Protein AF-A0A7S4E559-F1 (afdb_monomer)

Mean predicted aligned error: 7.88 Å

Structure (mmCIF, N/CA/C/O backbone):
data_AF-A0A7S4E559-F1
#
_entry.id   AF-A0A7S4E559-F1
#
loop_
_atom_site.group_PDB
_atom_site.id
_atom_site.type_symbol
_atom_site.label_atom_id
_atom_site.label_alt_id
_atom_site.label_comp_id
_atom_site.label_asym_id
_atom_site.label_entity_id
_atom_site.label_seq_id
_atom_site.pdbx_PDB_ins_code
_atom_site.Cartn_x
_atom_site.Cartn_y
_atom_site.Cartn_z
_atom_site.occupancy
_atom_site.B_iso_or_equiv
_atom_site.auth_seq_id
_atom_site.auth_comp_id
_atom_site.auth_asym_id
_atom_site.auth_atom_id
_atom_site.pdbx_PDB_model_num
ATOM 1 N N . MET A 1 1 ? -1.403 20.303 8.758 1.00 56.16 1 MET A N 1
ATOM 2 C CA . MET A 1 1 ? -0.899 20.237 7.371 1.00 56.16 1 MET A CA 1
ATOM 3 C C . MET A 1 1 ? -1.954 19.514 6.541 1.00 56.16 1 MET A C 1
ATOM 5 O O . MET A 1 1 ? -2.641 18.687 7.123 1.00 56.16 1 MET A O 1
ATOM 9 N N . THR A 1 2 ? -2.163 19.875 5.274 1.00 72.12 2 THR A N 1
ATOM 10 C CA . THR A 1 2 ? -3.272 19.338 4.459 1.00 72.12 2 THR A CA 1
ATOM 11 C C . THR A 1 2 ? -2.855 18.078 3.698 1.00 72.12 2 THR A C 1
ATOM 13 O O . THR A 1 2 ? -1.668 17.855 3.459 1.00 72.12 2 THR A O 1
ATOM 16 N N . GLN A 1 3 ? -3.821 17.277 3.248 1.00 75.81 3 GLN A N 1
ATOM 17 C CA . GLN A 1 3 ? -3.599 16.142 2.344 1.00 75.81 3 GLN A CA 1
ATOM 18 C C . GLN A 1 3 ? -2.719 16.509 1.126 1.00 75.81 3 GLN A C 1
ATOM 20 O O . GLN A 1 3 ? -1.871 15.722 0.701 1.00 75.81 3 GLN A O 1
ATOM 25 N N . ALA A 1 4 ? -2.862 17.733 0.603 1.00 84.00 4 ALA A N 1
ATOM 26 C CA . ALA A 1 4 ? -2.081 18.242 -0.524 1.00 84.00 4 ALA A CA 1
ATOM 27 C C . ALA A 1 4 ? -0.574 18.308 -0.226 1.00 84.00 4 ALA A C 1
ATOM 29 O O . ALA A 1 4 ? 0.249 17.959 -1.073 1.00 84.00 4 ALA A O 1
ATOM 30 N N . ASP A 1 5 ? -0.200 18.692 0.991 1.00 87.06 5 ASP A N 1
ATOM 31 C CA . ASP A 1 5 ? 1.199 18.754 1.407 1.00 87.06 5 ASP A CA 1
ATOM 32 C C . ASP A 1 5 ? 1.801 17.341 1.546 1.00 87.06 5 ASP A C 1
ATOM 34 O O . ASP A 1 5 ? 2.952 17.099 1.169 1.00 87.06 5 ASP A O 1
ATOM 38 N N . GLY A 1 6 ? 1.000 16.382 2.025 1.00 89.81 6 GLY A N 1
ATOM 39 C CA . GLY A 1 6 ? 1.372 14.968 2.060 1.00 89.81 6 GLY A CA 1
ATOM 40 C C . GLY A 1 6 ? 1.612 14.412 0.654 1.00 89.81 6 GLY A C 1
ATOM 41 O O . GLY A 1 6 ? 2.646 13.796 0.391 1.00 89.81 6 GLY A O 1
ATOM 42 N N . MET A 1 7 ? 0.724 14.718 -0.294 1.00 93.12 7 MET A N 1
ATOM 43 C CA . MET A 1 7 ? 0.890 14.350 -1.706 1.00 93.12 7 MET A CA 1
ATOM 44 C C . MET A 1 7 ? 2.101 15.027 -2.362 1.00 93.12 7 MET A C 1
ATOM 46 O O . MET A 1 7 ? 2.814 14.407 -3.161 1.00 93.12 7 MET A O 1
ATOM 50 N N . ALA A 1 8 ? 2.407 16.272 -1.992 1.00 94.06 8 ALA A N 1
ATOM 51 C CA . ALA A 1 8 ? 3.623 16.948 -2.434 1.00 94.06 8 ALA A CA 1
ATOM 52 C C . ALA A 1 8 ? 4.887 16.232 -1.921 1.00 94.06 8 ALA A C 1
ATOM 54 O O . ALA A 1 8 ? 5.863 16.084 -2.663 1.00 94.06 8 ALA A O 1
ATOM 55 N N . ALA A 1 9 ? 4.875 15.732 -0.681 1.00 95.12 9 ALA A N 1
ATOM 56 C CA . ALA A 1 9 ? 5.960 14.913 -0.148 1.00 95.12 9 ALA A CA 1
ATOM 57 C C . ALA A 1 9 ? 6.093 13.576 -0.902 1.00 95.12 9 ALA A C 1
ATOM 59 O O . ALA A 1 9 ? 7.203 13.207 -1.299 1.00 95.12 9 ALA A O 1
ATOM 60 N N . MET A 1 10 ? 4.978 12.903 -1.203 1.00 96.94 10 MET A N 1
ATOM 61 C CA . MET A 1 10 ? 4.972 11.678 -2.018 1.00 96.94 10 MET A CA 1
ATOM 62 C C . MET A 1 10 ? 5.548 11.910 -3.419 1.00 96.94 10 MET A C 1
ATOM 64 O O . MET A 1 10 ? 6.380 11.134 -3.891 1.00 96.94 10 MET A O 1
ATOM 68 N N . THR A 1 11 ? 5.207 13.035 -4.047 1.00 97.50 11 THR A N 1
ATOM 69 C CA . THR A 1 11 ? 5.755 13.436 -5.351 1.00 97.50 11 THR A CA 1
ATOM 70 C C . THR A 1 11 ? 7.279 13.587 -5.304 1.00 97.50 11 THR A C 1
ATOM 72 O O . THR A 1 11 ? 7.985 13.127 -6.206 1.00 97.50 11 THR A O 1
ATOM 75 N N . LYS A 1 12 ? 7.825 14.181 -4.231 1.00 97.88 12 LYS A N 1
ATOM 76 C CA . LYS A 1 12 ? 9.283 14.281 -4.026 1.00 97.88 12 LYS A CA 1
ATOM 77 C C . LYS A 1 12 ? 9.934 12.903 -3.886 1.00 97.88 12 LYS A C 1
ATOM 79 O O . LYS A 1 12 ? 11.003 12.682 -4.463 1.00 97.88 12 LYS A O 1
ATOM 84 N N . ILE A 1 13 ? 9.302 11.975 -3.161 1.00 98.06 13 ILE A N 1
ATOM 85 C CA . ILE A 1 13 ? 9.786 10.592 -3.036 1.00 98.06 13 ILE A CA 1
ATOM 86 C C . ILE A 1 13 ? 9.844 9.929 -4.414 1.00 98.06 13 ILE A C 1
ATOM 88 O O . ILE A 1 13 ? 10.909 9.447 -4.795 1.00 98.06 13 ILE A O 1
ATOM 92 N N . ILE A 1 14 ? 8.753 9.963 -5.185 1.00 98.12 14 ILE A N 1
ATOM 93 C CA . ILE A 1 14 ? 8.680 9.343 -6.519 1.00 98.12 14 ILE A CA 1
ATOM 94 C C . ILE A 1 14 ? 9.755 9.910 -7.444 1.00 98.12 14 ILE A C 1
ATOM 96 O O . ILE A 1 14 ? 10.527 9.144 -8.020 1.00 98.12 14 ILE A O 1
ATOM 100 N N . ASN A 1 15 ? 9.881 11.237 -7.528 1.00 98.00 15 ASN A N 1
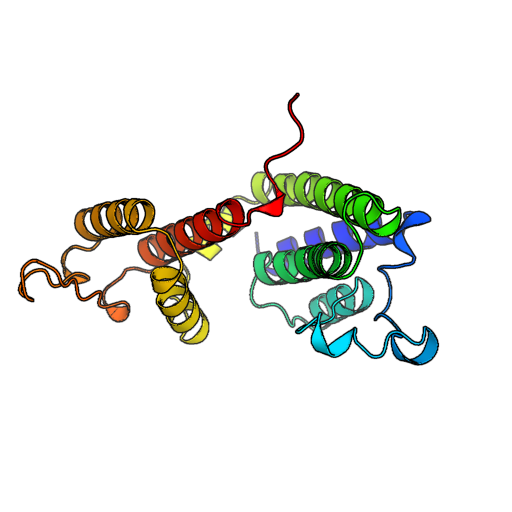ATOM 101 C CA . ASN A 1 15 ? 10.907 11.872 -8.357 1.00 98.00 15 ASN A CA 1
ATOM 102 C C . ASN A 1 15 ? 12.323 11.430 -7.946 1.00 98.00 15 ASN A C 1
ATOM 104 O O . ASN A 1 15 ? 13.155 11.151 -8.807 1.00 98.00 15 ASN A O 1
ATOM 108 N N . THR A 1 16 ? 12.588 11.292 -6.642 1.00 98.06 16 THR A N 1
ATOM 109 C CA . THR A 1 16 ? 13.876 10.791 -6.133 1.00 98.06 16 THR A CA 1
ATOM 110 C C . THR A 1 16 ? 14.131 9.338 -6.541 1.00 98.06 16 THR A C 1
ATOM 112 O O . THR A 1 16 ? 15.259 8.979 -6.878 1.00 98.06 16 THR A O 1
ATOM 115 N N . LEU A 1 17 ? 13.103 8.483 -6.518 1.00 97.81 17 LEU A N 1
ATOM 116 C CA . LEU A 1 17 ? 13.223 7.093 -6.963 1.00 97.81 17 LEU A CA 1
ATOM 117 C C . LEU A 1 17 ? 13.486 7.026 -8.475 1.00 97.81 17 LEU A C 1
ATOM 119 O O . LEU A 1 17 ? 14.413 6.334 -8.893 1.00 97.81 17 LEU A O 1
ATOM 123 N N . MET A 1 18 ? 12.742 7.794 -9.278 1.00 98.00 18 MET A N 1
ATOM 124 C CA . MET A 1 18 ? 12.878 7.834 -10.741 1.00 98.00 18 MET A CA 1
ATOM 125 C C . MET A 1 18 ? 14.226 8.400 -11.213 1.00 98.00 18 MET A C 1
ATOM 127 O O . MET A 1 18 ? 14.716 8.001 -12.267 1.00 98.00 18 MET A O 1
ATOM 131 N N . GLN A 1 19 ? 14.862 9.290 -10.445 1.00 97.69 19 GLN A N 1
ATOM 132 C CA . GLN A 1 19 ? 16.197 9.821 -10.763 1.00 97.69 19 GLN A CA 1
ATOM 133 C C . GLN A 1 19 ? 17.296 8.755 -10.734 1.00 97.69 19 GLN A C 1
ATOM 135 O O . GLN A 1 19 ? 18.351 8.940 -11.342 1.00 97.69 19 GLN A O 1
ATOM 140 N N . ARG A 1 20 ? 17.079 7.631 -10.044 1.00 97.56 20 ARG A N 1
ATOM 141 C CA . ARG A 1 20 ? 18.078 6.567 -10.010 1.00 97.56 20 ARG A CA 1
ATOM 142 C C . ARG A 1 20 ? 18.172 5.879 -11.376 1.00 97.56 20 ARG A C 1
ATOM 144 O O . ARG A 1 20 ? 17.124 5.530 -11.929 1.00 97.56 20 ARG A O 1
ATOM 151 N N . PRO A 1 21 ? 19.382 5.613 -11.903 1.00 97.75 21 PRO A N 1
ATOM 152 C CA . PRO A 1 21 ? 19.544 4.908 -13.176 1.00 97.75 21 PRO A CA 1
ATOM 153 C C . PRO A 1 21 ? 18.901 3.517 -13.184 1.00 97.75 21 PRO A C 1
ATOM 155 O O . PRO A 1 21 ? 18.337 3.100 -14.187 1.00 97.75 21 PRO A O 1
ATOM 158 N N . ASP A 1 22 ? 18.921 2.831 -12.043 1.00 97.69 22 ASP A N 1
ATOM 159 C CA . ASP A 1 22 ? 18.388 1.479 -11.871 1.00 97.69 22 ASP A CA 1
ATOM 160 C C . ASP A 1 22 ? 16.860 1.429 -11.670 1.00 97.69 22 ASP A C 1
ATOM 162 O O . ASP A 1 22 ? 16.301 0.355 -11.494 1.00 97.69 22 ASP A O 1
ATOM 166 N N . SER A 1 23 ? 16.156 2.566 -11.733 1.00 98.19 23 SER A N 1
ATOM 167 C CA . SER A 1 23 ? 14.686 2.597 -11.627 1.00 98.19 23 SER A CA 1
ATOM 168 C C . SER A 1 23 ? 13.959 2.270 -12.930 1.00 98.19 23 SER A C 1
ATOM 170 O O . SER A 1 23 ? 12.747 2.080 -12.893 1.00 98.19 23 SER A O 1
ATOM 172 N N . VAL A 1 24 ? 14.667 2.218 -14.067 1.00 97.94 24 VAL A N 1
ATOM 173 C CA . VAL A 1 24 ? 14.084 2.061 -15.416 1.00 97.94 24 VAL A CA 1
ATOM 174 C C . VAL A 1 24 ? 12.998 0.974 -15.498 1.00 97.94 24 VAL A C 1
ATOM 176 O O . VAL A 1 24 ? 11.932 1.296 -16.020 1.00 97.94 24 VAL A O 1
ATOM 179 N N . PRO A 1 25 ? 13.176 -0.242 -14.938 1.00 97.75 25 PRO A N 1
ATOM 180 C CA . PRO A 1 25 ? 12.161 -1.301 -15.016 1.00 97.75 25 PRO A CA 1
ATOM 181 C C . PRO A 1 25 ? 10.820 -0.987 -14.339 1.00 97.75 25 PRO A C 1
ATOM 183 O O . PRO A 1 25 ? 9.852 -1.705 -14.553 1.00 97.75 25 PRO A O 1
ATOM 186 N N . PHE A 1 26 ? 10.765 0.044 -13.495 1.00 98.56 26 PHE A N 1
ATOM 187 C CA . PHE A 1 26 ? 9.590 0.398 -12.695 1.00 98.56 26 PHE A CA 1
ATOM 188 C C . PHE A 1 26 ? 8.951 1.720 -13.112 1.00 98.56 26 PHE A C 1
ATOM 190 O O . PHE A 1 26 ? 8.028 2.184 -12.444 1.00 98.56 26 PHE A O 1
ATOM 197 N N . ARG A 1 27 ? 9.488 2.383 -14.143 1.00 98.38 27 ARG A N 1
ATOM 198 C CA . ARG A 1 27 ? 9.015 3.711 -14.548 1.00 98.38 27 ARG A CA 1
ATOM 199 C C . ARG A 1 27 ? 7.708 3.643 -15.316 1.00 98.38 27 ARG A C 1
ATOM 201 O O . ARG A 1 27 ? 6.844 4.451 -15.035 1.00 98.38 27 ARG A O 1
ATOM 208 N N . GLU A 1 28 ? 7.581 2.685 -16.224 1.00 98.38 28 GLU A N 1
ATOM 209 C CA . GLU A 1 28 ? 6.430 2.531 -17.116 1.00 98.38 28 GLU A CA 1
ATOM 210 C C . GLU A 1 28 ? 5.743 1.175 -16.892 1.00 98.38 28 GLU A C 1
ATOM 212 O O . GLU A 1 28 ? 6.376 0.260 -16.348 1.00 98.38 28 GLU A O 1
ATOM 217 N N . PRO A 1 29 ? 4.477 1.011 -17.326 1.00 98.38 29 PRO A N 1
ATOM 218 C CA . PRO A 1 29 ? 3.796 -0.275 -17.274 1.00 98.38 29 PRO A CA 1
ATOM 219 C C . PRO A 1 29 ? 4.612 -1.376 -17.961 1.00 98.38 29 PRO A C 1
ATOM 221 O O . PRO A 1 29 ? 5.181 -1.171 -19.034 1.00 98.38 29 PRO A O 1
ATOM 224 N N . VAL A 1 30 ? 4.631 -2.574 -17.371 1.00 97.44 30 VAL A N 1
ATOM 225 C CA . VAL A 1 30 ? 5.315 -3.729 -17.969 1.00 97.44 30 VAL A CA 1
ATOM 226 C C . VAL A 1 30 ? 4.648 -4.084 -19.299 1.00 97.44 30 VAL A C 1
ATOM 228 O O . VAL A 1 30 ? 3.505 -4.548 -19.318 1.00 97.44 30 VAL A O 1
ATOM 231 N N . ASP A 1 31 ? 5.376 -3.923 -20.408 1.00 97.06 31 ASP A N 1
ATOM 232 C CA . ASP A 1 31 ? 4.961 -4.403 -21.730 1.00 97.06 31 ASP A CA 1
ATOM 233 C C . ASP A 1 31 ? 5.151 -5.921 -21.831 1.00 97.06 31 ASP A C 1
ATOM 235 O O . ASP A 1 31 ? 6.029 -6.452 -22.513 1.00 97.06 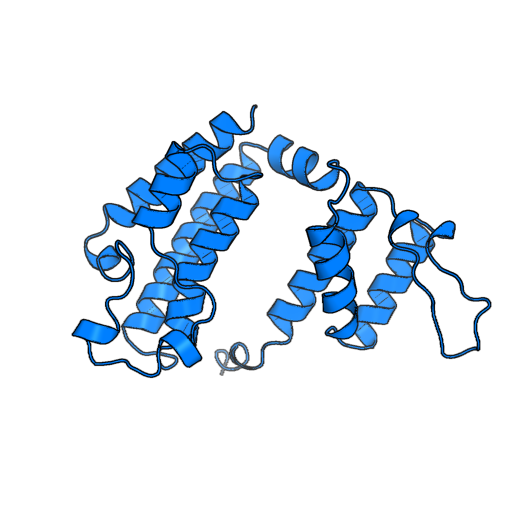31 ASP A O 1
ATOM 239 N N . TRP A 1 32 ? 4.314 -6.646 -21.097 1.00 97.19 32 TRP A N 1
ATOM 240 C CA . TRP A 1 32 ? 4.366 -8.099 -21.038 1.00 97.19 32 TRP A CA 1
ATOM 241 C C . TRP A 1 32 ? 4.108 -8.746 -22.406 1.00 97.19 32 TRP A C 1
ATOM 243 O O . TRP A 1 32 ? 4.602 -9.841 -22.649 1.00 97.19 32 TRP A O 1
ATOM 253 N N . ARG A 1 33 ? 3.399 -8.079 -23.332 1.00 96.88 33 ARG A N 1
ATOM 254 C CA . ARG A 1 33 ? 3.227 -8.576 -24.708 1.00 96.88 33 ARG A CA 1
ATOM 255 C C . ARG A 1 33 ? 4.526 -8.467 -25.495 1.00 96.88 33 ARG A C 1
ATOM 257 O O . ARG A 1 33 ? 4.957 -9.465 -26.064 1.00 96.88 33 ARG A O 1
ATOM 264 N N . GLY A 1 34 ? 5.158 -7.292 -25.494 1.00 97.31 34 GLY A N 1
ATOM 265 C CA . GLY A 1 34 ? 6.442 -7.073 -26.165 1.00 97.31 34 GLY A CA 1
ATOM 266 C C . GLY A 1 34 ? 7.571 -7.943 -25.607 1.00 97.31 34 GLY A C 1
ATOM 267 O O . GLY A 1 34 ? 8.462 -8.347 -26.349 1.00 97.31 34 GLY A O 1
ATOM 268 N N . LEU A 1 35 ? 7.496 -8.297 -24.321 1.00 95.75 35 LEU A N 1
ATOM 269 C CA . LEU A 1 35 ? 8.445 -9.187 -23.644 1.00 95.75 35 LEU A CA 1
ATOM 270 C C . LEU A 1 35 ? 8.092 -10.685 -23.749 1.00 95.75 35 LEU A C 1
ATOM 272 O O . LEU A 1 35 ? 8.863 -11.518 -23.278 1.00 95.75 35 LEU A O 1
ATOM 276 N N . GLY A 1 36 ? 6.945 -11.048 -24.336 1.00 97.19 36 GLY A N 1
ATOM 277 C CA . GLY A 1 36 ? 6.498 -12.444 -24.458 1.00 97.19 36 GLY A CA 1
ATOM 278 C C . GLY A 1 36 ? 6.051 -13.107 -23.144 1.00 97.19 36 GLY A C 1
ATOM 279 O O . GLY A 1 36 ? 5.985 -14.331 -23.061 1.00 97.19 36 GLY A O 1
ATOM 280 N N . LEU A 1 37 ? 5.729 -12.314 -22.124 1.00 96.50 37 LEU A N 1
ATOM 281 C CA . LEU A 1 37 ? 5.311 -12.722 -20.779 1.00 96.50 37 LEU A CA 1
ATOM 282 C C . LEU A 1 37 ? 3.780 -12.893 -20.700 1.00 96.50 37 LEU A C 1
ATOM 284 O O . LEU A 1 37 ? 3.080 -12.154 -20.006 1.00 96.50 37 LEU A O 1
ATOM 288 N N . TYR A 1 38 ? 3.221 -13.827 -21.471 1.00 96.19 38 TYR A N 1
ATOM 289 C CA . TYR A 1 38 ? 1.762 -13.989 -21.615 1.00 96.19 38 TYR A CA 1
ATOM 290 C C . TYR A 1 38 ? 1.035 -14.463 -20.343 1.00 96.19 38 TYR A C 1
ATOM 292 O O . TYR A 1 38 ? -0.187 -14.338 -20.234 1.00 96.19 38 TYR A O 1
ATOM 300 N N . ASP A 1 39 ? 1.769 -14.998 -19.375 1.00 97.50 39 ASP A N 1
ATOM 301 C CA . ASP A 1 39 ? 1.295 -15.382 -18.047 1.00 97.50 39 ASP A CA 1
ATOM 302 C C . ASP A 1 39 ? 1.243 -14.202 -17.063 1.00 97.50 39 ASP A C 1
ATOM 304 O O . ASP A 1 39 ? 0.530 -14.274 -16.061 1.00 97.50 39 ASP A O 1
ATOM 308 N N . TYR A 1 40 ? 1.906 -13.078 -17.358 1.00 97.69 40 TYR A N 1
ATOM 309 C CA . TYR A 1 40 ? 1.918 -11.889 -16.501 1.00 97.69 40 TYR A CA 1
ATOM 310 C C . TYR A 1 40 ? 0.527 -11.430 -16.026 1.00 97.69 40 TYR A C 1
ATOM 312 O O . TYR A 1 40 ? 0.357 -11.296 -14.815 1.00 97.69 40 TYR A O 1
ATOM 320 N N . PRO A 1 41 ? -0.501 -11.243 -16.885 1.00 96.69 41 PRO A N 1
ATOM 321 C CA . PRO A 1 41 ? -1.832 -10.832 -16.422 1.00 96.69 41 PRO A CA 1
ATOM 322 C C . PRO A 1 41 ? -2.568 -11.906 -15.599 1.00 96.69 41 PRO A C 1
ATOM 324 O O . PRO A 1 41 ? -3.541 -11.590 -14.922 1.00 96.69 41 PRO A O 1
ATOM 327 N N . GLN A 1 42 ? -2.123 -13.166 -15.642 1.00 96.62 42 GLN A N 1
ATOM 328 C CA . GLN A 1 42 ? -2.676 -14.248 -14.817 1.00 96.62 42 GLN A CA 1
ATOM 329 C C . GLN A 1 42 ? -2.041 -14.250 -13.419 1.00 96.62 42 GLN A C 1
ATOM 331 O O . GLN A 1 42 ? -2.694 -14.562 -12.425 1.00 96.62 42 GLN A O 1
ATOM 336 N N . VAL A 1 43 ? -0.763 -13.873 -13.333 1.00 95.56 43 VAL A N 1
ATOM 337 C CA . VAL A 1 43 ? -0.011 -13.806 -12.074 1.00 95.56 43 VAL A CA 1
ATOM 338 C C . VAL A 1 43 ? -0.234 -12.468 -11.360 1.00 95.56 43 VAL A C 1
ATOM 340 O O . VAL A 1 43 ? -0.390 -12.429 -10.134 1.00 95.56 43 VAL A O 1
ATOM 343 N N . ILE A 1 44 ? -0.259 -11.359 -12.098 1.00 96.62 44 ILE A N 1
ATOM 344 C CA . ILE A 1 44 ? -0.340 -9.991 -11.580 1.00 96.62 44 ILE A CA 1
ATOM 345 C C . ILE A 1 44 ? -1.729 -9.410 -11.836 1.00 96.62 44 ILE A C 1
ATOM 347 O O . ILE A 1 44 ? -2.052 -8.979 -12.936 1.00 96.62 44 ILE A O 1
ATOM 351 N N . ALA A 1 45 ? -2.534 -9.359 -10.772 1.00 94.38 45 ALA A N 1
ATOM 352 C CA . ALA A 1 45 ? -3.926 -8.916 -10.837 1.00 94.38 45 ALA A CA 1
ATOM 353 C C . ALA A 1 45 ? -4.078 -7.405 -11.089 1.00 94.38 45 ALA A C 1
ATOM 355 O O . ALA A 1 45 ? -4.964 -6.989 -11.827 1.00 94.38 45 ALA A O 1
ATOM 356 N N . LYS A 1 46 ? -3.218 -6.582 -10.477 1.00 96.12 46 LYS A N 1
ATOM 357 C CA . LYS A 1 46 ? -3.229 -5.119 -10.621 1.00 96.12 46 LYS A CA 1
ATOM 358 C C . LYS A 1 46 ? -1.813 -4.638 -10.953 1.00 96.12 46 LYS A C 1
ATOM 360 O O . LYS A 1 46 ? -1.025 -4.456 -10.024 1.00 96.12 46 LYS A O 1
ATOM 365 N N . PRO A 1 47 ? -1.452 -4.488 -12.241 1.00 97.62 47 PRO A N 1
ATOM 366 C CA . PRO A 1 47 ? -0.186 -3.875 -12.649 1.00 97.62 47 PRO A CA 1
ATOM 367 C C . PRO A 1 47 ? -0.057 -2.444 -12.109 1.00 97.62 47 PRO A C 1
ATOM 369 O O . PRO A 1 47 ? -1.066 -1.764 -11.929 1.00 97.62 47 PRO A O 1
ATOM 372 N N . MET A 1 48 ? 1.171 -1.997 -11.836 1.00 98.69 48 MET A N 1
ATOM 373 C CA . MET A 1 48 ? 1.456 -0.645 -11.343 1.00 98.69 48 MET A CA 1
ATOM 374 C C . MET A 1 48 ? 2.898 -0.241 -11.671 1.00 98.69 48 MET A C 1
ATOM 376 O O . MET A 1 48 ? 3.775 -1.106 -11.724 1.00 98.69 48 MET A O 1
ATOM 380 N N . ASP A 1 49 ? 3.139 1.059 -11.836 1.00 98.81 49 ASP A N 1
ATOM 381 C CA . ASP A 1 49 ? 4.432 1.667 -12.170 1.00 98.81 49 ASP A CA 1
ATOM 382 C C . ASP A 1 49 ? 4.519 3.121 -11.658 1.00 98.81 49 ASP A C 1
ATOM 384 O O . ASP A 1 49 ? 3.515 3.730 -11.278 1.00 98.81 49 ASP A O 1
ATOM 388 N N . LEU A 1 50 ? 5.731 3.683 -11.615 1.00 98.75 50 LEU A N 1
ATOM 389 C CA . LEU A 1 50 ? 5.982 5.004 -11.028 1.00 98.75 50 LEU A CA 1
ATOM 390 C C . LEU A 1 50 ? 5.334 6.148 -11.822 1.00 98.75 50 LEU A C 1
ATOM 392 O O . LEU A 1 50 ? 4.900 7.125 -11.204 1.00 98.75 50 LEU A O 1
ATOM 396 N N . THR A 1 51 ? 5.254 6.053 -13.153 1.00 98.56 51 THR A N 1
ATOM 397 C CA . THR A 1 51 ? 4.590 7.062 -13.988 1.00 98.56 51 THR A CA 1
ATOM 398 C C . THR A 1 51 ? 3.083 7.063 -13.723 1.00 98.56 51 THR A C 1
ATOM 400 O O . THR A 1 51 ? 2.511 8.136 -13.520 1.00 98.56 51 THR A O 1
ATOM 403 N N . THR A 1 52 ? 2.445 5.895 -13.617 1.00 98.69 52 THR A N 1
ATOM 404 C CA . THR A 1 52 ? 1.022 5.767 -13.261 1.00 98.69 52 THR A CA 1
ATOM 405 C C . THR A 1 52 ? 0.723 6.374 -11.889 1.00 98.69 52 THR A C 1
ATOM 407 O O . THR A 1 52 ? -0.211 7.174 -11.764 1.00 98.69 52 THR A O 1
ATOM 410 N N . VAL A 1 53 ? 1.538 6.082 -10.866 1.00 98.62 53 VAL A N 1
ATOM 411 C CA . VAL A 1 53 ? 1.367 6.691 -9.531 1.00 98.62 53 VAL A CA 1
ATOM 412 C C . VAL A 1 53 ? 1.501 8.210 -9.615 1.00 98.62 53 VAL A C 1
ATOM 414 O O . VAL A 1 53 ? 0.651 8.941 -9.105 1.00 98.62 53 VAL A O 1
ATOM 417 N N . LYS A 1 54 ? 2.540 8.709 -10.294 1.00 98.19 54 LYS A N 1
ATOM 418 C CA . LYS A 1 54 ? 2.775 10.149 -10.446 1.00 98.19 54 LYS A CA 1
ATOM 419 C C . LYS A 1 54 ? 1.593 10.856 -11.116 1.00 98.19 54 LYS A C 1
ATOM 421 O O . LYS A 1 54 ? 1.116 11.860 -10.593 1.00 98.19 54 LYS A O 1
ATOM 426 N N . GLN A 1 55 ? 1.086 10.310 -12.220 1.00 98.25 55 GLN A N 1
ATOM 427 C CA . GLN A 1 55 ? -0.081 10.860 -12.918 1.00 98.25 55 GLN A CA 1
ATOM 428 C C . GLN A 1 55 ? -1.343 10.824 -12.048 1.00 98.25 55 GLN A C 1
ATOM 430 O O . GLN A 1 55 ? -2.170 11.732 -12.119 1.00 98.25 55 GLN A O 1
ATOM 435 N N . THR A 1 56 ? -1.498 9.795 -11.213 1.00 98.12 56 THR A N 1
ATOM 436 C CA . THR A 1 56 ? -2.633 9.691 -10.287 1.00 98.12 56 THR A CA 1
ATOM 437 C C . THR A 1 56 ? -2.577 10.781 -9.217 1.00 98.12 56 THR A C 1
ATOM 439 O O . THR A 1 56 ? -3.602 11.404 -8.943 1.00 98.12 56 THR A O 1
ATOM 442 N N . ILE A 1 57 ? -1.390 11.102 -8.685 1.00 96.94 57 ILE A N 1
ATOM 443 C CA . ILE A 1 57 ? -1.210 12.252 -7.781 1.00 96.94 57 ILE A CA 1
ATOM 444 C C . ILE A 1 57 ? -1.564 13.566 -8.490 1.00 96.94 57 ILE A C 1
ATOM 446 O O . ILE A 1 57 ? -2.323 14.367 -7.949 1.00 96.94 57 ILE A O 1
ATOM 450 N N . GLU A 1 58 ? -1.047 13.788 -9.704 1.00 96.19 58 GLU A N 1
ATOM 451 C CA . GLU A 1 58 ? -1.284 15.019 -10.481 1.00 96.19 58 GLU A CA 1
ATOM 452 C C . GLU A 1 58 ? -2.775 15.253 -10.774 1.00 96.19 58 GLU A C 1
ATOM 454 O O . GLU A 1 58 ? -3.234 16.393 -10.819 1.00 96.19 58 GLU A O 1
ATOM 459 N N . ARG A 1 59 ? -3.546 14.171 -10.923 1.00 97.00 59 ARG A N 1
ATOM 460 C CA . ARG A 1 59 ? -5.003 14.196 -11.124 1.00 97.00 59 ARG A CA 1
ATOM 461 C C . ARG A 1 59 ? -5.810 14.221 -9.824 1.00 97.00 59 ARG A C 1
ATOM 463 O O . ARG A 1 59 ? -7.031 14.149 -9.895 1.00 97.00 59 ARG A O 1
ATOM 470 N N . GLN A 1 60 ? -5.153 14.306 -8.663 1.00 95.12 60 GLN A N 1
ATOM 471 C CA . GLN A 1 60 ? -5.785 14.228 -7.338 1.00 95.12 60 GLN A CA 1
ATOM 472 C C . GLN A 1 60 ? -6.616 12.943 -7.149 1.00 95.12 60 GLN A C 1
ATOM 474 O O . GLN A 1 60 ? -7.669 12.950 -6.523 1.00 95.12 60 GLN A O 1
ATOM 479 N N . GLY A 1 61 ? -6.153 11.826 -7.721 1.00 94.75 61 GLY A N 1
ATOM 480 C CA . GLY A 1 61 ? -6.898 10.564 -7.759 1.00 94.75 61 GLY A CA 1
ATOM 481 C C . GLY A 1 61 ? -6.796 9.699 -6.499 1.00 94.75 61 GLY A C 1
ATOM 482 O O . GLY A 1 61 ? -7.464 8.672 -6.426 1.00 94.75 61 GLY A O 1
ATOM 483 N N . TYR A 1 62 ? -5.969 10.078 -5.523 1.00 94.19 62 TYR A N 1
ATOM 484 C CA . TYR A 1 62 ? -5.798 9.335 -4.272 1.00 94.19 62 TYR A CA 1
ATOM 485 C C . TYR A 1 62 ? -6.623 9.952 -3.141 1.00 94.19 62 TYR A C 1
ATOM 487 O O . TYR A 1 62 ? -6.546 11.161 -2.918 1.00 94.19 62 TYR A O 1
ATOM 495 N N . LYS A 1 63 ? -7.360 9.119 -2.390 1.00 88.62 63 LYS A N 1
ATOM 496 C CA . LYS A 1 63 ? -8.136 9.566 -1.220 1.00 88.62 63 LYS A CA 1
ATOM 497 C C . LYS A 1 63 ? -7.234 9.812 -0.013 1.00 88.62 63 LYS A C 1
ATOM 499 O O . LYS A 1 63 ? -7.580 10.597 0.861 1.00 88.62 63 LYS A O 1
ATOM 504 N N . SER A 1 64 ? -6.071 9.170 0.049 1.00 88.44 64 SER A N 1
ATOM 505 C CA . SER A 1 64 ? -5.115 9.350 1.139 1.00 88.44 64 SER A CA 1
ATOM 506 C C . SER A 1 64 ? -3.665 9.186 0.681 1.00 88.44 64 SER A C 1
ATOM 508 O O . SER A 1 64 ? -3.363 8.559 -0.337 1.00 88.44 64 SER A O 1
ATOM 510 N N . VAL A 1 65 ? -2.734 9.723 1.472 1.00 92.69 65 VAL A N 1
ATOM 511 C CA . VAL A 1 65 ? -1.290 9.501 1.280 1.00 92.69 65 VAL A CA 1
ATOM 512 C C . VAL A 1 65 ? -0.939 8.007 1.366 1.00 92.69 65 VAL A C 1
ATOM 514 O O . VAL A 1 65 ? -0.016 7.554 0.685 1.00 92.69 65 VAL A O 1
ATOM 517 N N . ASN A 1 66 ? -1.689 7.230 2.152 1.00 90.12 66 ASN A N 1
ATOM 518 C CA . ASN A 1 66 ? -1.501 5.787 2.257 1.00 90.12 66 ASN A CA 1
ATOM 519 C C . ASN A 1 66 ? -1.958 5.040 1.004 1.00 90.12 66 ASN A C 1
ATOM 521 O O . ASN A 1 66 ? -1.270 4.106 0.611 1.00 90.12 66 ASN A O 1
ATOM 525 N N . ASP A 1 67 ? -3.018 5.482 0.323 1.00 92.25 67 ASP A N 1
ATOM 526 C CA . ASP A 1 67 ? -3.432 4.877 -0.953 1.00 92.25 67 ASP A CA 1
ATOM 527 C C . ASP A 1 67 ? -2.316 5.013 -1.995 1.00 92.25 67 ASP A C 1
ATOM 529 O O . ASP A 1 67 ? -1.968 4.062 -2.697 1.00 92.25 67 ASP A O 1
ATOM 533 N N . CYS A 1 68 ? -1.691 6.194 -2.043 1.00 96.62 68 CYS A N 1
ATOM 534 C CA . CYS A 1 68 ? -0.516 6.426 -2.874 1.00 96.62 68 CYS A CA 1
ATOM 535 C C . CYS A 1 68 ? 0.651 5.516 -2.459 1.00 96.62 68 CYS A C 1
ATOM 537 O O . CYS A 1 68 ? 1.336 4.953 -3.316 1.00 96.62 68 CYS A O 1
ATOM 539 N N . ALA A 1 69 ? 0.897 5.366 -1.155 1.00 96.25 69 ALA A N 1
ATOM 540 C CA . ALA A 1 69 ? 1.950 4.493 -0.647 1.00 96.25 69 ALA A CA 1
ATOM 541 C C . ALA A 1 69 ? 1.699 3.015 -0.989 1.00 96.25 69 ALA A C 1
ATOM 543 O O . ALA A 1 69 ? 2.643 2.299 -1.324 1.00 96.25 69 ALA A O 1
ATOM 544 N N . ASP A 1 70 ? 0.448 2.565 -0.946 1.00 95.38 70 ASP A N 1
ATOM 545 C CA . ASP A 1 70 ? 0.049 1.197 -1.259 1.00 95.38 70 ASP A CA 1
ATOM 546 C C . ASP A 1 70 ? 0.244 0.873 -2.742 1.00 95.38 70 ASP A C 1
ATOM 548 O O . ASP A 1 70 ? 0.788 -0.188 -3.060 1.00 95.38 70 ASP A O 1
ATOM 552 N N . ASP A 1 71 ? -0.068 1.800 -3.651 1.00 98.44 71 ASP A N 1
ATOM 553 C CA .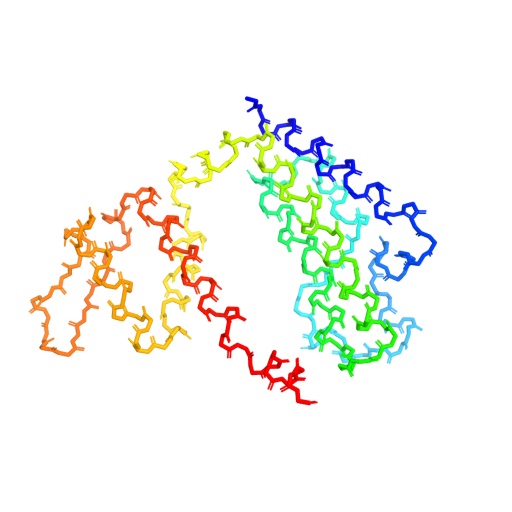 ASP A 1 71 ? 0.252 1.631 -5.072 1.00 98.44 71 ASP A CA 1
ATOM 554 C C . ASP A 1 71 ? 1.770 1.615 -5.322 1.00 98.44 71 ASP A C 1
ATOM 556 O O . ASP A 1 71 ? 2.252 0.784 -6.092 1.00 98.44 71 ASP A O 1
ATOM 560 N N . ILE A 1 72 ? 2.563 2.440 -4.626 1.00 98.56 72 ILE A N 1
ATOM 561 C CA . ILE A 1 72 ? 4.032 2.372 -4.733 1.00 98.56 72 ILE A CA 1
ATOM 562 C C . ILE A 1 72 ? 4.549 1.014 -4.241 1.00 98.56 72 ILE A C 1
ATOM 564 O O . ILE A 1 72 ? 5.380 0.388 -4.901 1.00 98.56 72 ILE A O 1
ATOM 568 N N . ARG A 1 73 ? 4.045 0.514 -3.106 1.00 98.44 73 ARG A N 1
ATOM 569 C CA . ARG A 1 73 ? 4.385 -0.826 -2.591 1.00 98.44 73 ARG A CA 1
ATOM 570 C C . ARG A 1 73 ? 4.000 -1.923 -3.576 1.00 98.44 73 ARG A C 1
ATOM 572 O O . ARG A 1 73 ? 4.729 -2.911 -3.704 1.00 98.44 73 ARG A O 1
ATOM 579 N N . LEU A 1 74 ? 2.874 -1.758 -4.269 1.00 98.12 74 LEU A N 1
ATOM 580 C CA . LEU A 1 74 ? 2.373 -2.711 -5.249 1.00 98.12 74 LEU A CA 1
ATOM 581 C C . LEU A 1 74 ? 3.347 -2.897 -6.419 1.00 98.12 74 LEU A C 1
ATOM 583 O O . LEU A 1 74 ? 3.536 -4.034 -6.841 1.00 98.12 74 LEU A O 1
ATOM 587 N N . ILE A 1 75 ? 4.044 -1.846 -6.866 1.00 98.62 75 ILE A N 1
ATOM 588 C CA . ILE A 1 75 ? 5.097 -1.940 -7.898 1.00 98.62 75 ILE A CA 1
ATOM 589 C C . ILE A 1 75 ? 6.141 -2.996 -7.501 1.00 98.62 75 ILE A C 1
ATOM 591 O O . ILE A 1 75 ? 6.425 -3.943 -8.242 1.00 98.62 75 ILE A O 1
ATOM 595 N N . TRP A 1 76 ? 6.677 -2.881 -6.284 1.00 98.19 76 TRP A N 1
ATOM 596 C CA . TRP A 1 76 ? 7.718 -3.780 -5.780 1.00 98.19 76 TRP A CA 1
ATOM 597 C C . TRP A 1 76 ? 7.171 -5.177 -5.511 1.00 98.19 76 TRP A C 1
ATOM 599 O O . TRP A 1 76 ? 7.836 -6.176 -5.781 1.00 98.19 76 TRP A O 1
ATOM 609 N N . ASN A 1 77 ? 5.963 -5.262 -4.955 1.00 96.25 77 ASN A N 1
ATOM 610 C CA . ASN A 1 77 ? 5.336 -6.532 -4.614 1.00 96.25 77 ASN A CA 1
ATOM 611 C C . ASN A 1 77 ? 4.956 -7.329 -5.863 1.00 96.25 77 ASN A C 1
ATOM 613 O O . ASN A 1 77 ? 5.175 -8.535 -5.877 1.00 96.25 77 ASN A O 1
ATOM 617 N N . ASN A 1 78 ? 4.482 -6.674 -6.923 1.00 97.81 78 ASN A N 1
ATOM 618 C CA . ASN A 1 78 ? 4.244 -7.308 -8.216 1.00 97.81 78 ASN A CA 1
ATOM 619 C C . ASN A 1 78 ? 5.545 -7.832 -8.818 1.00 97.81 78 ASN A C 1
ATOM 621 O O . ASN A 1 78 ? 5.600 -8.987 -9.235 1.00 97.81 78 ASN A O 1
ATOM 625 N N . CYS A 1 79 ? 6.610 -7.024 -8.792 1.00 98.00 79 CYS A N 1
ATOM 626 C CA . CYS A 1 79 ? 7.924 -7.461 -9.255 1.00 98.00 79 CYS A CA 1
ATOM 627 C C . CYS A 1 79 ? 8.397 -8.714 -8.499 1.00 98.00 79 CYS A C 1
ATOM 629 O O . CYS A 1 79 ? 8.723 -9.719 -9.124 1.00 98.00 79 CYS A O 1
ATOM 631 N N . LYS A 1 80 ? 8.357 -8.704 -7.163 1.00 97.25 80 LYS A N 1
ATOM 632 C CA . LYS A 1 80 ? 8.758 -9.852 -6.329 1.00 97.25 80 LYS A CA 1
ATOM 633 C C . LYS A 1 80 ? 7.815 -11.054 -6.435 1.00 97.25 80 LYS A C 1
ATOM 635 O O . LYS A 1 80 ? 8.223 -12.172 -6.154 1.00 97.25 80 LYS A O 1
ATOM 640 N N . LYS A 1 81 ? 6.544 -10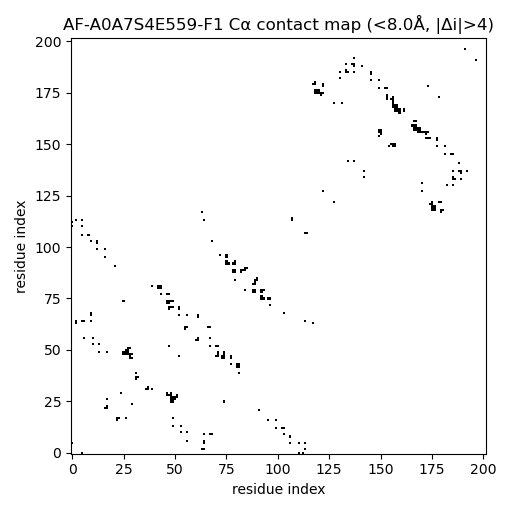.838 -6.785 1.00 95.38 81 LYS A N 1
ATOM 641 C CA . LYS A 1 81 ? 5.565 -11.913 -6.989 1.00 95.38 81 LYS A CA 1
ATOM 642 C C . LYS A 1 81 ? 5.825 -12.653 -8.296 1.00 95.38 81 LYS A C 1
ATOM 644 O O . LYS A 1 81 ? 5.713 -13.874 -8.322 1.00 95.38 81 LYS A O 1
ATOM 649 N N . TYR A 1 82 ? 6.122 -11.908 -9.356 1.00 97.19 82 TYR A N 1
ATOM 650 C CA . TYR A 1 82 ? 6.339 -12.460 -10.687 1.00 97.19 82 TYR A CA 1
ATOM 651 C C . TYR A 1 82 ? 7.737 -13.068 -10.846 1.00 97.19 82 TYR A C 1
ATOM 653 O O . TYR A 1 82 ? 7.891 -14.137 -11.428 1.00 97.19 82 TYR A O 1
ATOM 661 N N . ASN A 1 83 ? 8.761 -12.397 -10.314 1.00 95.88 83 ASN A N 1
ATOM 662 C CA . ASN A 1 83 ? 10.153 -12.803 -10.480 1.00 95.88 83 ASN A CA 1
ATOM 663 C C . ASN A 1 83 ? 10.611 -13.748 -9.364 1.00 95.88 83 ASN A C 1
ATOM 665 O O . ASN A 1 83 ? 10.150 -13.665 -8.228 1.00 95.88 83 ASN A O 1
ATOM 669 N N . GLN A 1 84 ? 11.573 -14.617 -9.682 1.00 92.12 84 GLN A N 1
ATOM 670 C CA . GLN A 1 84 ? 12.146 -15.561 -8.725 1.00 92.12 84 GLN A CA 1
ATOM 671 C C . GLN A 1 84 ? 12.848 -14.839 -7.564 1.00 92.12 84 GLN A C 1
ATOM 673 O O . GLN A 1 84 ? 13.593 -13.876 -7.777 1.00 92.12 84 GLN A O 1
ATOM 678 N N . ASP A 1 85 ? 12.656 -15.353 -6.348 1.00 92.25 85 ASP A N 1
ATOM 679 C CA . ASP A 1 85 ? 13.339 -14.889 -5.141 1.00 92.25 85 ASP A CA 1
ATOM 680 C C . ASP A 1 85 ? 14.868 -14.907 -5.349 1.00 92.25 85 ASP A C 1
ATOM 682 O O . ASP A 1 85 ? 15.440 -15.911 -5.777 1.00 92.25 85 ASP A O 1
ATOM 686 N N . GLY A 1 86 ? 15.531 -13.782 -5.068 1.00 91.75 86 GLY A N 1
ATOM 687 C CA . GLY A 1 86 ? 16.981 -13.625 -5.236 1.00 91.75 86 GLY A CA 1
ATOM 688 C C . GLY A 1 86 ? 17.455 -13.258 -6.649 1.00 91.75 86 GLY A C 1
ATOM 689 O O . GLY A 1 86 ? 18.644 -12.995 -6.815 1.00 91.75 86 GLY A O 1
ATOM 690 N N . SER A 1 87 ? 16.564 -13.187 -7.645 1.00 97.38 87 SER A N 1
ATOM 691 C CA . SER A 1 87 ? 16.894 -12.649 -8.977 1.00 97.38 87 SER A CA 1
ATOM 692 C C . SER A 1 87 ? 17.255 -11.157 -8.933 1.00 97.38 87 SER A C 1
ATOM 694 O O . SER A 1 87 ? 16.910 -10.451 -7.981 1.00 97.38 87 SER A O 1
ATOM 696 N N . ASP A 1 88 ? 17.891 -10.649 -9.991 1.00 97.56 88 ASP A N 1
ATOM 697 C CA . ASP A 1 88 ? 18.257 -9.229 -10.100 1.00 97.56 88 ASP A CA 1
ATOM 698 C C . ASP A 1 88 ? 17.045 -8.307 -9.922 1.00 97.56 88 ASP A C 1
ATOM 700 O O . ASP A 1 88 ? 17.091 -7.374 -9.122 1.00 97.56 88 ASP A O 1
ATOM 704 N N . PHE A 1 89 ? 15.922 -8.609 -10.583 1.00 97.19 89 PHE A N 1
ATOM 705 C CA . PHE A 1 89 ? 14.686 -7.834 -10.443 1.00 97.19 89 PHE A CA 1
ATOM 706 C C . PHE A 1 89 ? 14.090 -7.915 -9.037 1.00 97.19 89 PHE A C 1
ATOM 708 O O . PHE A 1 89 ? 13.600 -6.907 -8.522 1.00 97.19 89 PHE A O 1
ATOM 715 N N . TYR A 1 90 ? 14.163 -9.082 -8.393 1.00 97.75 90 TYR A N 1
ATOM 716 C CA . TYR A 1 90 ? 13.701 -9.250 -7.018 1.00 97.75 90 TYR A CA 1
ATOM 717 C C . TYR A 1 90 ? 14.523 -8.393 -6.049 1.00 97.75 90 TYR A C 1
ATOM 719 O O . TYR A 1 90 ? 13.959 -7.618 -5.274 1.00 97.75 90 TYR A O 1
ATOM 727 N N . ASN A 1 91 ? 15.853 -8.495 -6.109 1.00 97.75 91 ASN A N 1
ATOM 728 C CA . ASN A 1 91 ? 16.759 -7.748 -5.232 1.00 97.75 91 ASN A CA 1
ATOM 729 C C . ASN A 1 91 ? 16.659 -6.241 -5.480 1.00 97.75 91 ASN A C 1
ATOM 731 O O . ASN A 1 91 ? 16.693 -5.442 -4.543 1.00 97.75 91 ASN A O 1
ATOM 735 N N . LEU A 1 92 ? 16.475 -5.852 -6.741 1.00 98.06 92 LEU A N 1
ATOM 736 C CA . LEU A 1 92 ? 16.246 -4.471 -7.120 1.00 98.06 92 LEU A CA 1
ATOM 737 C C . LEU A 1 92 ? 14.936 -3.942 -6.514 1.00 98.06 92 LEU A C 1
ATOM 739 O O . LEU A 1 92 ? 14.948 -2.905 -5.849 1.00 98.06 92 LEU A O 1
ATOM 743 N N . ALA A 1 93 ? 13.825 -4.673 -6.657 1.00 98.12 93 ALA A N 1
ATOM 744 C CA . ALA A 1 93 ? 12.543 -4.313 -6.048 1.00 98.12 93 ALA A CA 1
ATOM 745 C C . ALA A 1 93 ? 12.613 -4.259 -4.513 1.00 98.12 93 ALA A C 1
ATOM 747 O O . ALA A 1 93 ? 12.026 -3.365 -3.904 1.00 98.12 93 ALA A O 1
ATOM 748 N N . ASP A 1 94 ? 13.352 -5.168 -3.873 1.00 97.06 94 ASP A N 1
ATOM 749 C CA . ASP A 1 94 ? 13.598 -5.123 -2.428 1.00 97.06 94 ASP A CA 1
ATOM 750 C C . ASP A 1 94 ? 14.368 -3.854 -2.018 1.00 97.06 94 ASP A C 1
ATOM 752 O O . ASP A 1 94 ? 13.982 -3.159 -1.074 1.00 97.06 94 ASP A O 1
ATOM 756 N N . GLY A 1 95 ? 15.400 -3.484 -2.782 1.00 98.12 95 GLY A N 1
ATOM 757 C CA . GLY A 1 95 ? 16.152 -2.247 -2.582 1.00 98.12 95 GLY A CA 1
ATOM 758 C C . GLY A 1 95 ? 15.288 -0.989 -2.715 1.00 98.12 95 GLY A C 1
ATOM 759 O O . GLY A 1 95 ? 15.368 -0.096 -1.868 1.00 98.12 95 GLY A O 1
ATOM 760 N N . PHE A 1 96 ? 14.434 -0.910 -3.740 1.00 98.56 96 PHE A N 1
ATOM 761 C CA . PHE A 1 96 ? 13.490 0.202 -3.910 1.00 98.56 96 PHE A CA 1
ATOM 762 C C . PHE A 1 96 ? 12.436 0.240 -2.800 1.00 98.56 96 PHE A C 1
ATOM 764 O O . PHE A 1 96 ? 12.176 1.313 -2.252 1.00 98.56 96 PHE A O 1
ATOM 771 N N . SER A 1 97 ? 11.908 -0.919 -2.400 1.00 98.06 97 SER A N 1
ATOM 772 C CA . SER A 1 97 ? 10.959 -1.040 -1.291 1.00 98.06 97 SER A CA 1
ATOM 773 C C . SER A 1 97 ? 11.542 -0.479 0.008 1.00 98.06 97 SER A C 1
ATOM 775 O O . SER A 1 97 ? 10.899 0.347 0.648 1.00 98.06 97 SER A O 1
ATOM 777 N N . LYS A 1 98 ? 12.774 -0.852 0.378 1.00 97.56 98 LYS A N 1
ATOM 778 C CA . LYS A 1 98 ? 13.442 -0.336 1.589 1.00 97.56 98 LYS A CA 1
ATOM 779 C C . LYS A 1 98 ? 13.641 1.179 1.534 1.00 97.56 98 LYS A C 1
ATOM 781 O O . LYS A 1 98 ? 13.268 1.891 2.461 1.00 97.56 98 LYS A O 1
ATOM 786 N N . ARG A 1 99 ? 14.155 1.690 0.409 1.00 98.06 99 ARG A N 1
ATOM 787 C CA . ARG A 1 99 ? 14.382 3.133 0.201 1.00 98.06 99 ARG A CA 1
ATOM 788 C C . ARG A 1 99 ? 13.099 3.955 0.249 1.00 98.06 99 ARG A C 1
ATOM 790 O O . ARG A 1 99 ? 13.156 5.127 0.637 1.00 98.06 99 ARG A O 1
ATOM 797 N N . PHE A 1 100 ? 11.993 3.377 -0.213 1.00 98.44 100 PHE A N 1
ATOM 798 C CA . PHE A 1 100 ? 10.672 3.977 -0.129 1.00 98.44 100 PHE A CA 1
ATOM 799 C C . PHE A 1 100 ? 10.214 4.061 1.330 1.00 98.44 100 PHE A C 1
ATOM 801 O O . PHE A 1 100 ? 9.957 5.166 1.794 1.00 98.44 100 PHE A O 1
ATOM 808 N N . GLU A 1 101 ? 10.206 2.951 2.076 1.00 97.31 101 GLU A N 1
ATOM 809 C CA . GLU A 1 101 ? 9.754 2.943 3.480 1.00 97.31 101 GLU A CA 1
ATOM 810 C C . GLU A 1 101 ? 10.607 3.857 4.381 1.00 97.31 101 GLU A C 1
ATOM 812 O O . GLU A 1 101 ? 10.079 4.570 5.235 1.00 97.31 101 GLU A O 1
ATOM 817 N N . GLU A 1 102 ? 11.923 3.929 4.154 1.00 96.75 102 GLU A N 1
ATOM 818 C CA . GLU A 1 102 ? 12.815 4.867 4.855 1.00 96.75 102 GLU A CA 1
ATOM 819 C C . GLU A 1 102 ? 12.428 6.338 4.641 1.00 96.75 102 GLU A C 1
ATOM 821 O O . GLU A 1 102 ? 12.574 7.162 5.540 1.00 96.75 102 GLU A O 1
ATOM 826 N N . ARG A 1 103 ? 11.961 6.699 3.442 1.00 97.00 103 ARG A N 1
ATOM 827 C CA . ARG A 1 103 ? 11.521 8.070 3.137 1.00 97.00 103 ARG A CA 1
ATOM 828 C C . ARG A 1 103 ? 10.099 8.311 3.612 1.00 97.00 103 ARG A C 1
ATOM 830 O O . ARG A 1 103 ? 9.815 9.364 4.170 1.00 97.00 103 ARG A O 1
ATOM 837 N N . PHE A 1 104 ? 9.227 7.333 3.412 1.00 95.56 104 PHE A N 1
ATOM 838 C CA . PHE A 1 104 ? 7.829 7.410 3.796 1.00 95.56 104 PHE A CA 1
ATOM 839 C C . PHE A 1 104 ? 7.667 7.524 5.314 1.00 95.56 104 PHE A C 1
ATOM 841 O O . PHE A 1 104 ? 6.897 8.350 5.791 1.00 95.56 104 PHE A O 1
ATOM 848 N N . SER A 1 105 ? 8.459 6.782 6.091 1.00 93.06 105 SER A N 1
ATOM 849 C CA . SER A 1 105 ? 8.471 6.904 7.555 1.00 93.06 105 SER A CA 1
ATOM 850 C C . SER A 1 105 ? 8.858 8.307 8.032 1.00 93.06 105 SER A C 1
ATOM 852 O O . SER A 1 105 ? 8.251 8.802 8.978 1.00 93.06 105 SER A O 1
ATOM 854 N N . LYS A 1 106 ? 9.791 8.986 7.350 1.00 93.62 106 LYS A N 1
ATOM 855 C CA . LYS A 1 106 ? 10.123 10.393 7.631 1.00 93.62 106 LYS A CA 1
ATOM 856 C C . LYS A 1 106 ? 8.965 11.325 7.309 1.00 93.62 106 LYS A C 1
ATOM 858 O O . LYS A 1 106 ? 8.644 12.168 8.133 1.00 93.62 106 LYS A O 1
ATOM 863 N N . VAL A 1 107 ? 8.294 11.124 6.170 1.00 92.06 107 VAL A N 1
ATOM 864 C CA . VAL A 1 107 ? 7.086 11.892 5.830 1.00 92.06 107 VAL A CA 1
ATOM 865 C C . VAL A 1 107 ? 6.032 11.740 6.920 1.00 92.06 107 VAL A C 1
ATOM 867 O O . VAL A 1 107 ? 5.476 12.742 7.343 1.00 92.06 107 VAL A O 1
ATOM 870 N N . LYS A 1 108 ? 5.791 10.534 7.435 1.00 90.31 108 LYS A N 1
ATOM 871 C CA . LYS A 1 108 ? 4.833 10.347 8.533 1.00 90.31 108 LYS A CA 1
ATOM 872 C C . LYS A 1 108 ? 5.291 10.998 9.839 1.00 90.31 108 LYS A C 1
ATOM 874 O O . LYS A 1 108 ? 4.518 11.710 10.464 1.00 90.31 108 LYS A O 1
ATOM 879 N N . ALA A 1 109 ? 6.560 10.831 10.212 1.00 88.50 109 ALA A N 1
ATOM 880 C CA . ALA A 1 109 ? 7.112 11.421 11.434 1.00 88.50 109 ALA A CA 1
ATOM 881 C C . ALA A 1 109 ? 7.087 12.960 11.425 1.00 88.50 109 ALA A C 1
ATOM 883 O O . ALA A 1 109 ? 6.819 13.583 12.448 1.00 88.50 109 ALA A O 1
ATOM 884 N N . GLU A 1 110 ? 7.344 13.575 10.271 1.00 87.69 110 GLU A N 1
ATOM 885 C CA . GLU A 1 110 ? 7.251 15.026 10.084 1.00 87.69 110 GLU A CA 1
ATOM 886 C C . GLU A 1 110 ? 5.794 15.511 10.042 1.00 87.69 110 GLU A C 1
ATOM 888 O O . GLU A 1 110 ? 5.536 16.696 10.246 1.00 87.69 110 GLU A O 1
ATOM 893 N N . ASN A 1 111 ? 4.836 14.605 9.806 1.00 84.31 111 ASN A N 1
ATOM 894 C CA . ASN A 1 111 ? 3.431 14.926 9.565 1.00 84.31 111 ASN A CA 1
ATOM 895 C C . ASN A 1 111 ? 2.484 14.024 10.371 1.00 84.31 111 ASN A C 1
ATOM 897 O O . ASN A 1 111 ? 1.675 13.306 9.781 1.00 84.31 111 ASN A O 1
ATOM 901 N N . PRO A 1 112 ? 2.512 14.103 11.714 1.00 81.25 112 PRO A N 1
ATOM 902 C CA . PRO A 1 112 ? 1.697 13.250 12.585 1.00 81.25 112 PRO A CA 1
ATOM 903 C C . PRO A 1 112 ? 0.184 13.416 12.367 1.00 81.25 112 PRO A C 1
ATOM 905 O O . PRO A 1 112 ? -0.589 12.519 12.678 1.00 81.25 112 PRO A O 1
ATOM 908 N N . ALA A 1 113 ? -0.251 14.539 11.786 1.00 81.00 113 ALA A N 1
ATOM 909 C CA . ALA A 1 113 ? -1.647 14.749 11.404 1.00 81.00 113 ALA A CA 1
ATOM 910 C C . ALA A 1 113 ? -2.144 13.749 10.342 1.00 81.00 113 ALA A C 1
ATOM 912 O O . ALA A 1 113 ? -3.335 13.471 10.313 1.00 81.00 113 ALA A O 1
ATOM 913 N N . LEU A 1 114 ? -1.254 13.196 9.503 1.00 78.00 114 LEU A N 1
ATOM 914 C CA . LEU A 1 114 ? -1.623 12.166 8.526 1.00 78.00 114 LEU A CA 1
ATOM 915 C C . LEU A 1 114 ? -2.056 10.868 9.216 1.00 78.00 114 LEU A C 1
ATOM 917 O O . LEU A 1 114 ? -3.012 10.240 8.773 1.00 78.00 114 LEU A O 1
ATOM 921 N N . ASP A 1 115 ? -1.381 10.495 10.308 1.00 78.12 115 ASP A N 1
ATOM 922 C CA . ASP A 1 115 ? -1.748 9.312 11.092 1.00 78.12 115 ASP A CA 1
ATOM 923 C C . ASP A 1 115 ? -3.076 9.545 11.844 1.00 78.12 115 ASP A C 1
ATOM 925 O O . ASP A 1 115 ? -3.885 8.628 11.969 1.00 78.12 115 ASP A O 1
ATOM 929 N N . GLU A 1 116 ? -3.333 10.768 12.326 1.00 80.25 116 GLU A N 1
ATOM 930 C CA . GLU A 1 116 ? -4.589 11.094 13.021 1.00 80.25 116 GLU A CA 1
ATOM 931 C C . GLU A 1 116 ? -5.790 11.156 12.062 1.00 80.25 116 GLU A C 1
ATOM 933 O O . GLU A 1 116 ? -6.867 10.667 12.393 1.00 80.25 116 GLU A O 1
ATOM 938 N N . GLU A 1 117 ? -5.620 11.715 10.861 1.00 78.94 117 GLU A N 1
ATOM 939 C CA . GLU A 1 117 ? -6.667 11.761 9.830 1.00 78.94 117 GLU A CA 1
ATOM 940 C C . GLU A 1 117 ? -7.039 10.350 9.345 1.00 78.94 117 GLU A C 1
ATOM 942 O O . GLU A 1 117 ? -8.222 10.024 9.255 1.00 78.94 117 GLU A O 1
ATOM 947 N N . GLU A 1 118 ? -6.040 9.482 9.132 1.00 79.19 118 GLU A N 1
ATOM 948 C CA . GLU A 1 118 ? -6.246 8.062 8.814 1.00 79.19 118 GLU A CA 1
ATOM 949 C C . GLU A 1 118 ? -7.072 7.359 9.897 1.00 79.19 118 GLU A C 1
ATOM 951 O O . GLU A 1 118 ? -7.981 6.602 9.585 1.00 79.19 118 GLU A O 1
ATOM 956 N N . LEU A 1 119 ? -6.785 7.627 11.173 1.00 82.62 119 LEU A N 1
ATOM 957 C CA . LEU A 1 119 ? -7.462 6.975 12.292 1.00 82.62 119 LEU A CA 1
ATOM 958 C C . LEU A 1 119 ? -8.867 7.512 12.571 1.00 82.62 119 LEU A C 1
ATOM 960 O O . LEU A 1 119 ? -9.626 6.858 13.275 1.00 82.62 119 LEU A O 1
ATOM 964 N N . THR A 1 120 ? -9.225 8.699 12.093 1.00 85.88 120 THR A N 1
ATOM 965 C CA . THR A 1 120 ? -10.475 9.360 12.506 1.00 85.88 120 THR A CA 1
ATOM 966 C C . THR A 1 120 ? -11.530 9.423 11.407 1.00 85.88 120 THR A C 1
ATOM 968 O O . THR A 1 120 ? -12.701 9.662 11.710 1.00 85.88 120 THR A O 1
ATOM 971 N N . HIS A 1 121 ? -11.165 9.166 10.148 1.00 86.25 121 HIS A N 1
ATOM 972 C CA . HIS A 1 121 ? -12.127 9.099 9.052 1.00 86.25 121 HIS A CA 1
ATOM 973 C C . HIS A 1 121 ? -13.1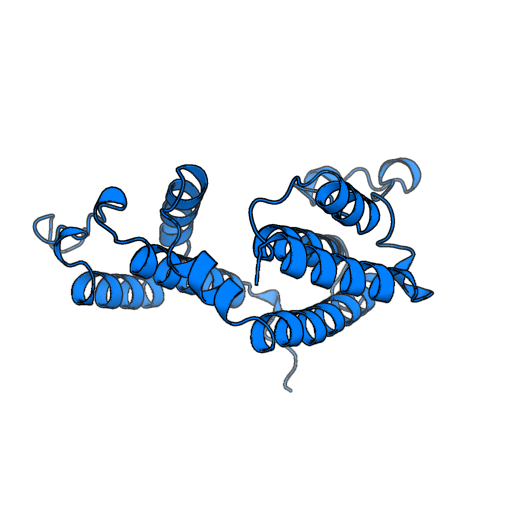00 7.923 9.214 1.00 86.25 121 HIS A C 1
ATOM 975 O O . HIS A 1 121 ? -12.692 6.796 9.483 1.00 86.25 121 HIS A O 1
ATOM 981 N N . ALA A 1 122 ? -14.395 8.174 9.002 1.00 90.56 122 ALA A N 1
ATOM 982 C CA . ALA A 1 122 ? -15.409 7.127 9.023 1.00 90.56 122 ALA A CA 1
ATOM 983 C C . ALA A 1 122 ? -15.166 6.110 7.890 1.00 90.56 122 ALA A C 1
ATOM 985 O O . ALA A 1 122 ? -15.119 6.529 6.737 1.00 90.56 122 ALA A O 1
ATOM 986 N N . PRO A 1 123 ? -15.056 4.803 8.183 1.00 92.00 123 PRO A N 1
ATOM 987 C CA . PRO A 1 123 ? -14.693 3.816 7.175 1.00 92.00 123 PRO A CA 1
ATOM 988 C C . PRO A 1 123 ? -15.750 3.695 6.078 1.00 92.00 123 PRO A C 1
ATOM 990 O O . PRO A 1 123 ? -16.950 3.574 6.362 1.00 92.00 123 PRO A O 1
ATOM 993 N N . ASP A 1 124 ? -15.301 3.692 4.823 1.00 92.12 124 ASP A N 1
ATOM 994 C CA . ASP A 1 124 ? -16.194 3.528 3.675 1.00 92.12 124 ASP A CA 1
ATOM 995 C C . ASP A 1 124 ? -16.613 2.053 3.460 1.00 92.12 124 ASP A C 1
ATOM 997 O O . ASP A 1 124 ? -16.132 1.126 4.120 1.00 92.12 124 ASP A O 1
ATOM 1001 N N . LEU A 1 125 ? -17.566 1.809 2.551 1.00 91.56 125 LEU A N 1
ATOM 1002 C CA . LEU A 1 125 ? -18.085 0.458 2.295 1.00 91.56 125 LEU A CA 1
ATOM 1003 C C . LEU A 1 125 ? -17.004 -0.507 1.775 1.00 91.56 125 LEU A C 1
ATOM 1005 O O . LEU A 1 125 ? -17.034 -1.699 2.090 1.00 91.56 125 LEU A O 1
ATOM 1009 N N . GLU A 1 126 ? -16.057 -0.009 0.982 1.00 90.88 126 GLU A N 1
ATOM 1010 C CA . GLU A 1 126 ? -14.951 -0.804 0.452 1.00 90.88 126 GLU A CA 1
ATOM 1011 C C . GLU A 1 126 ? -14.006 -1.209 1.587 1.00 90.88 126 GLU A C 1
ATOM 1013 O O . GLU A 1 126 ? -13.597 -2.371 1.674 1.00 90.88 126 GLU A O 1
ATOM 1018 N N . GLU A 1 127 ? -13.722 -0.286 2.508 1.00 92.06 127 GLU A N 1
ATOM 1019 C CA . GLU A 1 127 ? -12.919 -0.561 3.695 1.00 92.06 127 GLU A CA 1
ATOM 1020 C C . GLU A 1 127 ? -13.572 -1.597 4.603 1.00 92.06 127 GLU A C 1
ATOM 1022 O O . GLU A 1 127 ? -12.919 -2.576 4.971 1.00 92.06 127 GLU A O 1
ATOM 1027 N N . LYS A 1 128 ? -14.866 -1.438 4.903 1.00 94.12 128 LYS A N 1
ATOM 1028 C CA . LYS A 1 128 ? -15.637 -2.394 5.714 1.00 94.12 128 LYS A CA 1
ATOM 1029 C C . LYS A 1 128 ? -15.659 -3.787 5.088 1.00 94.12 128 LYS A C 1
ATOM 1031 O O . LYS A 1 128 ? -15.426 -4.781 5.776 1.00 94.12 128 LYS A O 1
ATOM 1036 N N . THR A 1 129 ? -15.871 -3.863 3.774 1.00 93.31 129 THR A N 1
ATOM 1037 C CA . THR A 1 129 ? -15.885 -5.132 3.029 1.00 93.31 129 THR A CA 1
ATOM 1038 C C . THR A 1 129 ? -14.516 -5.812 3.064 1.00 93.31 129 THR A C 1
ATOM 1040 O O . THR A 1 129 ? -14.414 -7.011 3.333 1.00 93.31 129 THR A O 1
ATOM 1043 N N . ARG A 1 130 ? -13.439 -5.049 2.838 1.00 94.06 130 ARG A N 1
ATOM 1044 C CA . ARG A 1 130 ? -12.060 -5.549 2.908 1.00 94.06 130 ARG A CA 1
ATOM 1045 C C . ARG A 1 130 ? -11.712 -6.039 4.310 1.00 94.06 130 ARG A C 1
ATOM 1047 O O . ARG A 1 130 ? -11.121 -7.111 4.435 1.00 94.06 130 ARG A O 1
ATOM 1054 N N . PHE A 1 131 ? -12.059 -5.266 5.336 1.00 94.62 131 PHE A N 1
ATOM 1055 C CA . PHE A 1 131 ? -11.825 -5.617 6.732 1.00 94.62 131 PHE A CA 1
ATOM 1056 C C . PHE A 1 131 ? -12.525 -6.932 7.085 1.00 94.62 131 PHE A C 1
ATOM 1058 O O . PHE A 1 131 ? -11.858 -7.876 7.506 1.00 94.62 131 PHE A O 1
ATOM 1065 N N . SER A 1 132 ? -13.827 -7.036 6.786 1.00 93.31 132 SER A N 1
ATOM 1066 C CA . SER A 1 132 ? -14.621 -8.258 6.967 1.00 93.31 132 SER A CA 1
ATOM 1067 C C . SER A 1 132 ? -13.960 -9.470 6.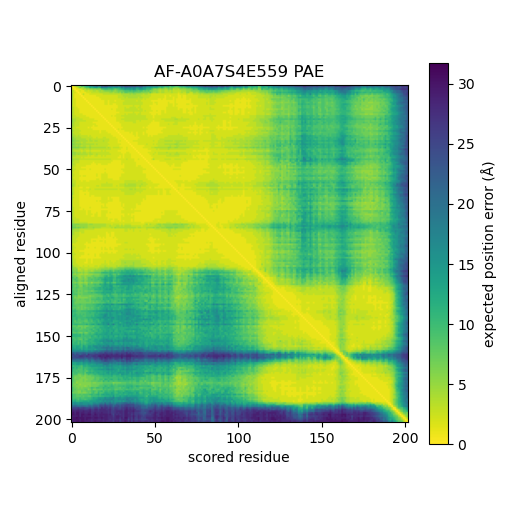307 1.00 93.31 132 SER A C 1
ATOM 1069 O O . SER A 1 132 ? -13.674 -10.467 6.964 1.00 93.31 132 SER A O 1
ATOM 1071 N N . HIS A 1 133 ? -13.613 -9.364 5.022 1.00 92.50 133 HIS A N 1
ATOM 1072 C CA . HIS A 1 133 ? -12.982 -10.461 4.291 1.00 92.50 133 HIS A CA 1
ATOM 1073 C C . HIS A 1 133 ? -11.600 -10.839 4.851 1.00 92.50 133 HIS A C 1
ATOM 1075 O O . HIS A 1 133 ? -11.222 -12.010 4.858 1.00 92.50 133 HIS A O 1
ATOM 1081 N N . ASN A 1 134 ? -10.818 -9.863 5.314 1.00 93.75 134 ASN A N 1
ATOM 1082 C CA . ASN A 1 134 ? -9.489 -10.114 5.859 1.00 93.75 134 ASN A CA 1
ATOM 1083 C C . ASN A 1 134 ? -9.523 -10.758 7.253 1.00 93.75 134 ASN A C 1
ATOM 1085 O O . ASN A 1 134 ? -8.627 -11.550 7.548 1.00 93.75 134 ASN A O 1
ATOM 1089 N N . ILE A 1 135 ? -10.543 -10.480 8.074 1.00 92.69 135 ILE A N 1
ATOM 1090 C CA . ILE A 1 135 ? -10.752 -11.153 9.367 1.00 92.69 135 ILE A CA 1
ATOM 1091 C C . ILE A 1 135 ? -10.847 -12.674 9.178 1.00 92.69 135 ILE A C 1
ATOM 1093 O O . ILE A 1 135 ? -10.216 -13.424 9.914 1.00 92.69 135 ILE A O 1
ATOM 1097 N N . TYR A 1 136 ? -11.528 -13.152 8.134 1.00 88.69 136 TYR A N 1
ATOM 1098 C CA . TYR A 1 136 ? -11.629 -14.593 7.849 1.00 88.69 136 TYR A CA 1
ATOM 1099 C C . TYR A 1 136 ? -10.325 -15.240 7.350 1.00 88.69 136 TYR 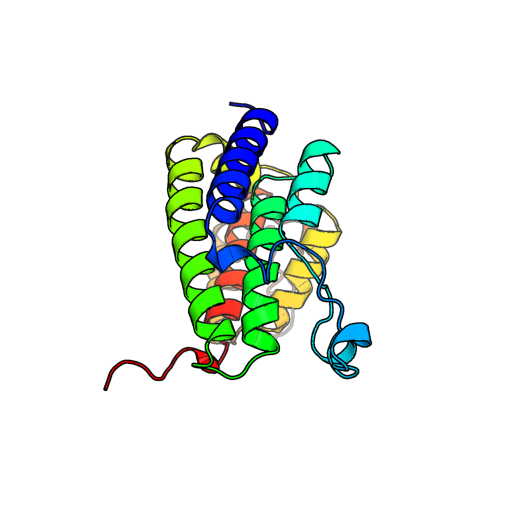A C 1
ATOM 1101 O O . TYR A 1 136 ? -10.288 -16.441 7.084 1.00 88.69 136 TYR A O 1
ATOM 1109 N N . ARG A 1 137 ? -9.251 -14.462 7.171 1.00 91.06 137 ARG A N 1
ATOM 1110 C CA . ARG A 1 137 ? -7.972 -14.932 6.614 1.00 91.06 137 ARG A CA 1
ATOM 1111 C C . ARG A 1 137 ? -6.820 -14.933 7.614 1.00 91.06 137 ARG A C 1
ATOM 1113 O O . ARG A 1 137 ? -5.765 -15.481 7.287 1.00 91.06 137 ARG A O 1
ATOM 1120 N N . ILE A 1 138 ? -6.981 -14.293 8.769 1.00 92.44 138 ILE A N 1
ATOM 1121 C CA . ILE A 1 138 ? -5.984 -14.335 9.846 1.00 92.44 138 ILE A CA 1
ATOM 1122 C C . ILE A 1 138 ? -6.131 -15.631 10.651 1.00 92.44 138 ILE A C 1
ATOM 1124 O O . ILE A 1 138 ? -7.126 -16.345 10.529 1.00 92.44 138 ILE A O 1
ATOM 1128 N N . LYS A 1 139 ? -5.111 -15.979 11.435 1.00 92.50 139 LYS A N 1
ATOM 1129 C CA . LYS A 1 139 ? -5.120 -17.209 12.237 1.00 92.50 139 LYS A CA 1
ATOM 1130 C C . LYS A 1 139 ? -6.060 -17.088 13.429 1.00 92.50 139 LYS A C 1
ATOM 1132 O O . LYS A 1 139 ? -6.352 -15.985 13.882 1.00 92.50 139 LYS A O 1
ATOM 1137 N N . GLN A 1 140 ? -6.465 -18.227 13.987 1.00 89.44 140 GLN A N 1
ATOM 1138 C CA . GLN A 1 140 ? -7.364 -18.265 15.140 1.00 89.44 140 GLN A CA 1
ATOM 1139 C C . GLN A 1 140 ? -6.788 -17.521 16.356 1.00 89.44 140 GLN A C 1
ATOM 1141 O O . GLN A 1 140 ? -7.522 -16.810 17.035 1.00 89.44 140 GLN A O 1
ATOM 1146 N N . GLU A 1 141 ? -5.477 -17.608 16.605 1.00 92.25 141 GLU A N 1
ATOM 1147 C CA . GLU A 1 141 ? -4.845 -16.894 17.723 1.00 92.25 141 GLU A CA 1
ATOM 1148 C C . GLU A 1 141 ? -4.853 -15.372 17.506 1.00 92.25 141 GLU A C 1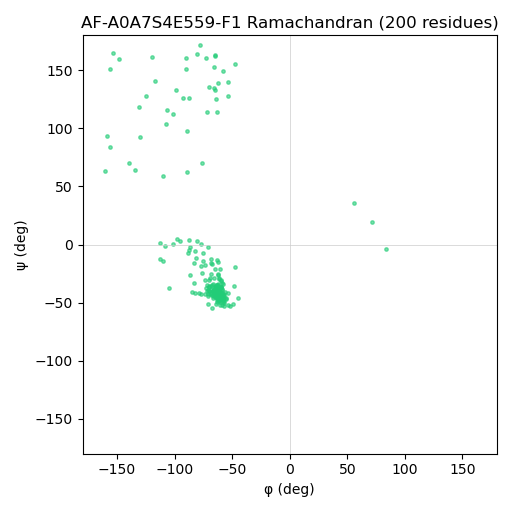
ATOM 1150 O O . GLU A 1 141 ? -5.021 -14.601 18.447 1.00 92.25 141 GLU A O 1
ATOM 1155 N N . GLU A 1 142 ? -4.699 -14.932 16.256 1.00 94.38 142 GLU A N 1
ATOM 1156 C CA . GLU A 1 142 ? -4.753 -13.517 15.872 1.00 94.38 142 GLU A CA 1
ATOM 1157 C C . GLU A 1 142 ? -6.192 -12.987 15.937 1.00 94.38 142 GLU A C 1
ATOM 1159 O O . GLU A 1 142 ? -6.430 -11.861 16.374 1.00 94.38 142 GLU A O 1
ATOM 1164 N N . LEU A 1 143 ? -7.162 -13.823 15.555 1.00 91.81 143 LEU A N 1
ATOM 1165 C CA . LEU A 1 143 ? -8.582 -13.527 15.681 1.00 91.81 143 LEU A CA 1
ATOM 1166 C C . LEU A 1 143 ? -8.987 -13.353 17.148 1.00 91.81 143 LEU A C 1
ATOM 1168 O O . LEU A 1 143 ? -9.683 -12.393 17.464 1.00 91.81 143 LEU A O 1
ATOM 1172 N N . GLY A 1 144 ? -8.500 -14.211 18.051 1.00 91.38 144 GLY A N 1
ATOM 1173 C CA . GLY A 1 144 ? -8.736 -14.067 19.491 1.00 91.38 144 GLY A CA 1
ATOM 1174 C C . GLY A 1 144 ? -8.266 -12.710 20.023 1.00 91.38 144 GLY A C 1
ATOM 1175 O O . GLY A 1 144 ? -9.027 -12.002 20.678 1.00 91.38 144 GLY A O 1
ATOM 1176 N N . VAL A 1 145 ? -7.056 -12.282 19.645 1.00 93.81 145 VAL A N 1
ATOM 1177 C CA . VAL A 1 145 ? -6.519 -10.958 20.015 1.00 93.81 145 VAL A CA 1
ATOM 1178 C C . VAL A 1 145 ? -7.354 -9.813 19.429 1.00 93.81 145 VAL A C 1
ATOM 1180 O O . VAL A 1 145 ? -7.530 -8.780 20.080 1.00 93.81 145 VAL A O 1
ATOM 1183 N N . LEU A 1 146 ? -7.858 -9.960 18.199 1.00 94.44 146 LEU A N 1
ATOM 1184 C CA . LEU A 1 146 ? -8.748 -8.975 17.583 1.00 94.44 146 LEU A CA 1
ATOM 1185 C C . LEU A 1 146 ? -10.056 -8.839 18.367 1.00 94.44 146 LEU A C 1
ATOM 1187 O O . LEU A 1 146 ? -10.458 -7.716 18.667 1.00 94.44 146 LEU A O 1
ATOM 1191 N N . VAL A 1 147 ? -10.687 -9.961 18.718 1.00 92.75 147 VAL A N 1
ATOM 1192 C CA . VAL A 1 147 ? -11.942 -9.989 19.480 1.00 92.75 147 VAL A CA 1
ATOM 1193 C C . VAL A 1 147 ? -11.747 -9.383 20.867 1.00 92.75 147 VAL A C 1
ATOM 1195 O O . VAL A 1 147 ? -12.540 -8.536 21.259 1.00 92.75 147 VAL A O 1
ATOM 1198 N N . GLU A 1 148 ? -10.669 -9.724 21.581 1.00 92.62 148 GLU A N 1
ATOM 1199 C CA . GLU A 1 148 ? -10.355 -9.124 22.889 1.00 92.62 148 GLU A CA 1
ATOM 1200 C C . GLU A 1 148 ? -10.219 -7.597 22.807 1.00 92.62 148 GLU A C 1
ATOM 1202 O O . GLU A 1 148 ? -10.741 -6.862 23.647 1.00 92.62 148 GLU A O 1
ATOM 1207 N N . LYS A 1 149 ? -9.526 -7.093 21.776 1.00 92.94 149 LYS A N 1
ATOM 1208 C CA . LYS A 1 149 ? -9.375 -5.647 21.553 1.00 92.94 149 LYS A CA 1
ATOM 1209 C C . LYS A 1 149 ? -10.703 -4.978 21.229 1.00 92.94 149 LYS A C 1
ATOM 1211 O O . LYS A 1 149 ? -10.931 -3.857 21.684 1.00 92.94 149 LYS A O 1
ATOM 1216 N N . LEU A 1 150 ? -11.526 -5.630 20.412 1.00 93.56 150 LEU A N 1
ATOM 1217 C CA . LEU A 1 150 ? -12.817 -5.105 20.002 1.00 93.56 150 LEU A CA 1
ATOM 1218 C C . LEU A 1 150 ? -13.793 -5.081 21.184 1.00 93.56 150 LEU A C 1
ATOM 1220 O O . LEU A 1 150 ? -14.412 -4.054 21.406 1.00 93.56 150 LEU A O 1
ATOM 1224 N N . ASP A 1 151 ? -13.839 -6.122 22.010 1.00 92.25 151 ASP A N 1
ATOM 1225 C CA . ASP A 1 151 ? -14.682 -6.185 23.212 1.00 92.25 151 ASP A CA 1
ATOM 1226 C C . ASP A 1 151 ? -14.310 -5.110 24.243 1.00 92.25 151 ASP A C 1
ATOM 1228 O O . ASP A 1 151 ? -15.172 -4.472 24.842 1.00 92.25 151 ASP A O 1
ATOM 1232 N N . ALA A 1 152 ? -13.010 -4.843 24.406 1.00 93.88 152 ALA A N 1
ATOM 1233 C CA . ALA A 1 152 ? -12.527 -3.817 25.326 1.00 93.88 152 ALA A CA 1
ATOM 1234 C C . ALA A 1 152 ? -12.849 -2.377 24.879 1.00 93.88 152 ALA A C 1
ATOM 1236 O O . ALA A 1 152 ? -12.942 -1.487 25.726 1.00 93.88 152 ALA A O 1
ATOM 1237 N N . LYS A 1 153 ? -12.957 -2.124 23.567 1.00 93.69 153 LYS A N 1
ATOM 1238 C CA . LYS A 1 153 ? -13.147 -0.773 23.004 1.00 93.69 153 LYS A CA 1
ATOM 1239 C C . LYS A 1 153 ? -14.575 -0.503 22.518 1.00 93.69 153 LYS A C 1
ATOM 1241 O O . LYS A 1 153 ? -15.063 0.611 22.679 1.00 93.69 153 LYS A O 1
ATOM 1246 N N . CYS A 1 154 ? -15.226 -1.505 21.939 1.00 92.56 154 CYS A N 1
ATOM 1247 C CA . CYS A 1 154 ? -16.559 -1.455 21.342 1.00 92.56 154 CYS A CA 1
ATOM 1248 C C . CYS A 1 154 ? -17.341 -2.738 21.702 1.00 92.56 154 CYS A C 1
ATOM 1250 O O . CYS A 1 154 ? -17.580 -3.569 20.824 1.00 92.56 154 CYS A O 1
ATOM 1252 N N . PRO A 1 155 ? -17.745 -2.926 22.971 1.00 91.38 155 PRO A N 1
ATOM 1253 C CA . PRO A 1 155 ? -18.462 -4.133 23.394 1.00 91.38 155 PRO A CA 1
ATOM 1254 C C . PRO A 1 155 ? -19.779 -4.336 22.630 1.00 91.38 155 PRO A C 1
ATOM 1256 O O . PRO A 1 155 ? -20.126 -5.463 22.301 1.00 91.38 155 PRO A O 1
ATOM 1259 N N . ASP A 1 156 ? -20.465 -3.250 22.258 1.00 91.69 156 ASP A N 1
ATOM 1260 C CA . ASP A 1 156 ? -21.719 -3.294 21.488 1.00 91.69 156 ASP A CA 1
ATOM 1261 C C . ASP A 1 156 ? -21.534 -3.779 20.036 1.00 91.69 156 ASP A C 1
ATOM 1263 O O . ASP A 1 156 ? -22.506 -4.074 19.341 1.00 91.69 156 ASP A O 1
ATOM 1267 N N . ALA A 1 157 ? -20.288 -3.858 19.556 1.00 91.94 157 ALA A N 1
ATOM 1268 C CA . ALA A 1 157 ? -19.963 -4.369 18.229 1.00 91.94 157 ALA A CA 1
ATOM 1269 C C . ALA A 1 157 ? -19.787 -5.893 18.192 1.00 91.94 157 ALA A C 1
ATOM 1271 O O . ALA A 1 157 ? -19.534 -6.437 17.115 1.00 91.94 157 ALA A O 1
ATOM 1272 N N . ILE A 1 158 ? -19.900 -6.582 19.333 1.00 90.62 158 ILE A N 1
ATOM 1273 C CA . ILE A 1 158 ? -19.788 -8.037 19.422 1.00 90.62 158 ILE A CA 1
ATOM 1274 C C . ILE A 1 158 ? -21.037 -8.617 20.078 1.00 90.62 158 ILE A C 1
ATOM 1276 O O . ILE A 1 158 ? -21.379 -8.259 21.204 1.00 90.62 158 ILE A O 1
ATOM 1280 N N . ASP A 1 159 ? -21.654 -9.595 19.418 1.00 86.50 159 ASP A N 1
ATOM 1281 C CA . ASP A 1 159 ? -22.672 -10.441 20.033 1.00 86.50 159 ASP A CA 1
ATOM 1282 C C . ASP A 1 159 ? -22.077 -11.806 20.413 1.00 86.50 159 ASP A C 1
ATOM 1284 O O . ASP A 1 159 ? -21.703 -12.610 19.555 1.00 86.50 159 ASP A O 1
ATOM 1288 N N . LYS A 1 160 ? -21.984 -12.041 21.729 1.00 77.19 160 LYS A N 1
ATOM 1289 C CA . LYS A 1 160 ? -21.517 -13.293 22.353 1.00 77.19 160 LYS A CA 1
ATOM 1290 C C . LYS A 1 160 ? -22.667 -14.213 22.783 1.00 77.19 160 LYS A C 1
ATOM 1292 O O . LYS A 1 160 ? -22.434 -15.180 23.498 1.00 77.19 160 LYS A O 1
ATOM 1297 N N . SER A 1 161 ? -23.912 -13.849 22.469 1.00 69.06 161 SER A N 1
ATOM 1298 C CA . SER A 1 161 ? -25.111 -14.625 22.816 1.00 69.06 161 SER A CA 1
ATOM 1299 C C . SER A 1 161 ? -25.478 -15.673 21.764 1.00 69.06 161 SER A C 1
ATOM 1301 O O . SER A 1 161 ? -26.357 -16.508 21.996 1.00 69.06 161 SER A O 1
ATOM 1303 N N . THR A 1 162 ? -24.781 -15.655 20.628 1.00 64.38 162 THR A N 1
ATOM 1304 C CA . THR A 1 162 ? -24.729 -16.771 19.684 1.00 64.38 162 THR A CA 1
ATOM 1305 C C . THR A 1 162 ? -24.035 -17.970 20.353 1.00 64.38 162 THR A C 1
ATOM 1307 O O . THR A 1 162 ? -23.478 -17.838 21.440 1.00 64.38 162 THR A O 1
ATOM 1310 N N . SER A 1 163 ? -24.189 -19.186 19.815 1.00 69.31 163 SER A N 1
ATOM 1311 C CA . SER A 1 163 ? -23.676 -20.420 20.449 1.00 69.31 163 SER A CA 1
ATOM 1312 C C . SER A 1 163 ? -22.221 -20.292 20.926 1.00 69.31 163 SER A C 1
ATOM 1314 O O . SER A 1 163 ? -21.477 -19.542 20.311 1.00 69.31 163 SER A O 1
ATOM 1316 N N . ASP A 1 164 ? -21.793 -21.083 21.922 1.00 64.94 164 ASP A N 1
ATOM 1317 C CA . ASP A 1 164 ? -20.453 -21.009 22.557 1.00 64.94 164 ASP A CA 1
ATOM 1318 C C . ASP A 1 164 ? -19.240 -20.932 21.588 1.00 64.94 164 ASP A C 1
ATOM 1320 O O . ASP A 1 164 ? -18.167 -20.492 22.000 1.00 64.94 164 ASP A O 1
ATOM 1324 N N . ASP A 1 165 ? -19.399 -21.320 20.315 1.00 70.94 165 ASP A N 1
ATOM 1325 C CA . ASP A 1 165 ? -18.351 -21.332 19.285 1.00 70.94 165 ASP A CA 1
ATOM 1326 C C . ASP A 1 165 ? -18.493 -20.254 18.182 1.00 70.94 165 ASP A C 1
ATOM 1328 O O . ASP A 1 165 ? -17.648 -20.183 17.285 1.00 70.94 165 ASP A O 1
ATOM 1332 N N . GLU A 1 166 ? -19.531 -19.411 18.211 1.00 77.81 166 GLU A N 1
ATOM 1333 C CA . GLU A 1 166 ? -19.771 -18.371 17.200 1.00 77.81 166 GLU A CA 1
ATOM 1334 C C . GLU A 1 166 ? -19.700 -16.970 17.819 1.00 77.81 166 GLU A C 1
ATOM 1336 O O . GLU A 1 166 ? -20.117 -16.735 18.947 1.00 77.81 166 GLU A O 1
ATOM 1341 N N . ILE A 1 167 ? -19.104 -16.030 17.083 1.00 81.81 167 ILE A N 1
ATOM 1342 C CA . ILE A 1 167 ? -19.004 -14.624 17.479 1.00 81.81 167 ILE A CA 1
ATOM 1343 C C . ILE A 1 167 ? -19.463 -13.800 16.287 1.00 81.81 167 ILE A C 1
ATOM 1345 O O . ILE A 1 167 ? -18.836 -13.838 15.224 1.00 81.81 167 ILE A O 1
ATOM 1349 N N . GLU A 1 168 ? -20.532 -13.032 16.465 1.00 86.56 168 GLU A N 1
ATOM 1350 C CA . GLU A 1 168 ? -20.986 -12.092 15.446 1.00 86.56 168 GLU A CA 1
ATOM 1351 C C . GLU A 1 168 ? -20.370 -10.715 15.693 1.00 86.56 168 GLU A C 1
ATOM 1353 O O . GLU A 1 168 ? -20.470 -10.151 16.783 1.00 86.56 168 GLU A O 1
ATOM 1358 N N . ILE A 1 169 ? -19.714 -10.171 14.664 1.00 90.06 169 ILE A N 1
ATOM 1359 C CA . ILE A 1 169 ? -19.103 -8.840 14.699 1.00 90.06 169 ILE A CA 1
ATOM 1360 C C . ILE A 1 169 ? -19.955 -7.888 13.864 1.00 90.06 169 ILE A C 1
ATOM 1362 O O . ILE A 1 169 ? -20.031 -8.012 12.639 1.00 90.06 169 ILE A O 1
ATOM 1366 N N . ASN A 1 170 ? -20.544 -6.892 14.518 1.00 91.06 170 ASN A N 1
ATOM 1367 C CA . ASN A 1 170 ? -21.263 -5.820 13.851 1.00 91.06 170 ASN A CA 1
ATOM 1368 C C . ASN A 1 170 ? -20.312 -4.665 13.510 1.00 91.06 170 ASN A C 1
ATOM 1370 O O . ASN A 1 170 ? -20.027 -3.797 14.333 1.00 91.06 170 ASN A O 1
ATOM 1374 N N . ILE A 1 171 ? -19.846 -4.639 12.259 1.00 91.38 171 ILE A N 1
ATOM 1375 C CA . ILE A 1 171 ? -18.882 -3.644 11.762 1.00 91.38 171 ILE A CA 1
ATOM 1376 C C . ILE A 1 171 ? -19.434 -2.211 11.839 1.00 91.38 171 ILE A C 1
ATOM 1378 O O . ILE A 1 171 ? -18.663 -1.268 12.010 1.00 91.38 171 ILE A O 1
ATOM 1382 N N . ASP A 1 172 ? -20.753 -2.027 11.747 1.00 90.69 172 ASP A N 1
ATOM 1383 C CA . ASP A 1 172 ? -21.375 -0.699 11.784 1.00 90.69 172 ASP A CA 1
ATOM 1384 C C . ASP A 1 172 ? -21.417 -0.084 13.189 1.00 90.69 172 ASP A C 1
ATOM 1386 O O . ASP A 1 172 ? -21.625 1.122 13.313 1.00 90.69 172 ASP A O 1
ATOM 1390 N N . GLN A 1 173 ? -21.186 -0.884 14.233 1.00 92.75 173 GLN A N 1
ATOM 1391 C CA . GLN A 1 173 ? -21.100 -0.427 15.625 1.00 92.75 173 GLN A CA 1
ATOM 1392 C C . GLN A 1 173 ? -19.654 -0.172 16.084 1.00 92.75 173 GLN A C 1
ATOM 1394 O O . GLN A 1 173 ? -19.420 0.165 17.243 1.00 92.75 173 GLN A O 1
ATOM 1399 N N . ILE A 1 174 ? -18.671 -0.320 15.190 1.00 94.56 174 ILE A N 1
ATOM 1400 C CA . ILE A 1 174 ? -17.264 -0.036 15.490 1.00 94.56 174 ILE A CA 1
ATOM 1401 C C . ILE A 1 174 ? -16.992 1.448 15.228 1.00 94.56 174 ILE A C 1
ATOM 1403 O O . ILE A 1 174 ? -17.229 1.944 14.123 1.00 94.56 174 ILE A O 1
ATOM 1407 N N . ASP A 1 175 ? -16.460 2.164 16.221 1.00 94.38 175 ASP A N 1
ATOM 1408 C CA . ASP A 1 175 ? -16.058 3.558 16.023 1.00 94.38 175 ASP A CA 1
ATOM 1409 C C . ASP A 1 175 ? -14.881 3.667 15.027 1.00 94.38 175 ASP A C 1
ATOM 1411 O O . ASP A 1 175 ? -14.072 2.738 14.923 1.00 94.38 175 ASP A O 1
ATOM 1415 N N . PRO A 1 176 ? -14.734 4.795 14.303 1.00 94.06 176 PRO A N 1
ATOM 1416 C CA . PRO A 1 176 ? -13.716 4.937 13.261 1.00 94.06 176 PRO A CA 1
ATOM 1417 C C . PRO A 1 176 ? -12.288 4.616 13.716 1.00 94.06 176 PRO A C 1
ATOM 1419 O O . PRO A 1 176 ? -11.548 3.927 13.013 1.00 94.06 176 PRO A O 1
ATOM 1422 N N . ARG A 1 177 ? -11.906 5.054 14.919 1.00 93.81 177 ARG A N 1
ATOM 1423 C CA . ARG A 1 177 ? -10.546 4.866 15.429 1.00 93.81 177 ARG A CA 1
ATOM 1424 C C . ARG A 1 177 ? -10.283 3.417 15.776 1.00 93.81 177 ARG A C 1
ATOM 1426 O O . ARG A 1 177 ? -9.222 2.893 15.434 1.00 93.81 177 ARG A O 1
ATOM 1433 N N . THR A 1 178 ? -11.243 2.758 16.414 1.00 94.50 178 THR A N 1
ATOM 1434 C CA . THR A 1 178 ? -11.145 1.324 16.677 1.00 94.50 178 THR A CA 1
ATOM 1435 C C . THR A 1 178 ? -11.123 0.527 15.377 1.00 94.50 178 THR A C 1
ATOM 1437 O O . THR A 1 178 ? -10.284 -0.362 15.242 1.00 94.50 178 THR A O 1
ATOM 1440 N N . PHE A 1 179 ? -11.952 0.877 14.390 1.00 95.75 179 PHE A N 1
ATOM 1441 C CA . PHE A 1 179 ? -11.962 0.212 13.087 1.00 95.75 179 PHE A CA 1
ATOM 1442 C C . PHE A 1 179 ? -10.586 0.260 12.414 1.00 95.75 179 PHE A C 1
ATOM 1444 O O . PHE A 1 179 ? -10.040 -0.787 12.066 1.00 95.75 179 PHE A O 1
ATOM 1451 N N . HIS A 1 180 ? -9.987 1.447 12.278 1.00 93.12 180 HIS A N 1
ATOM 1452 C CA . HIS A 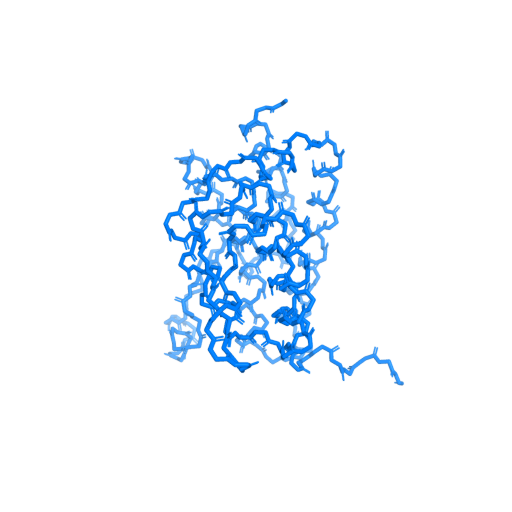1 180 ? -8.696 1.601 11.597 1.00 93.12 180 HIS A CA 1
ATOM 1453 C C . HIS A 1 180 ? -7.537 0.955 12.362 1.00 93.12 180 HIS A C 1
ATOM 1455 O O . HIS A 1 180 ? -6.641 0.367 11.751 1.00 93.12 180 HIS A O 1
ATOM 1461 N N . ASP A 1 181 ? -7.566 0.986 13.698 1.00 92.88 181 ASP A N 1
ATOM 1462 C CA . ASP A 1 181 ? -6.605 0.251 14.528 1.00 92.88 181 ASP A CA 1
ATOM 1463 C C . ASP A 1 181 ? -6.683 -1.267 14.279 1.00 92.88 181 ASP A C 1
ATOM 1465 O O . ASP A 1 181 ? -5.648 -1.935 14.151 1.00 92.88 181 ASP A O 1
ATOM 1469 N N . LEU A 1 182 ? -7.899 -1.818 14.201 1.00 94.56 182 LEU A N 1
ATOM 1470 C CA . LEU A 1 182 ? -8.123 -3.240 13.949 1.00 94.56 182 LEU A CA 1
ATOM 1471 C C . LEU A 1 182 ? -7.782 -3.620 12.504 1.00 94.56 182 LEU A C 1
ATOM 1473 O O . LEU A 1 182 ? -7.074 -4.605 12.303 1.00 94.56 182 LEU A O 1
ATOM 1477 N N . ASP A 1 183 ? -8.193 -2.841 11.499 1.00 93.94 183 ASP A N 1
ATOM 1478 C CA . ASP A 1 183 ? -7.846 -3.099 10.093 1.00 93.94 183 ASP A CA 1
ATOM 1479 C C . ASP A 1 183 ? -6.325 -3.100 9.895 1.00 93.94 183 ASP A C 1
ATOM 1481 O O . ASP A 1 183 ? -5.770 -4.002 9.259 1.00 93.94 183 ASP A O 1
ATOM 1485 N N . ARG A 1 184 ? -5.612 -2.161 10.530 1.00 90.44 184 ARG A N 1
ATOM 1486 C CA . ARG A 1 184 ? -4.144 -2.141 10.530 1.00 90.44 184 ARG A CA 1
ATOM 1487 C C . ARG A 1 184 ? -3.556 -3.422 11.121 1.00 90.44 184 ARG A C 1
ATOM 1489 O O . ARG A 1 184 ? -2.633 -3.988 10.531 1.00 90.44 184 ARG A O 1
ATOM 1496 N N . TYR A 1 185 ? -4.075 -3.883 12.257 1.00 93.38 185 TYR A N 1
ATOM 1497 C CA . TYR A 1 185 ? -3.639 -5.131 12.886 1.00 93.38 185 TYR A CA 1
ATOM 1498 C C . TYR A 1 185 ? -3.865 -6.342 11.967 1.00 93.38 185 TYR A C 1
ATOM 1500 O O . TYR A 1 185 ? -2.925 -7.091 11.691 1.00 93.38 185 TYR A O 1
ATOM 1508 N N . VAL A 1 186 ? -5.066 -6.481 11.399 1.00 93.94 186 VAL A N 1
ATOM 1509 C CA . VAL A 1 186 ? -5.410 -7.576 10.480 1.00 93.94 186 VAL A CA 1
ATOM 1510 C C . VAL A 1 186 ? -4.476 -7.594 9.265 1.00 93.94 186 VAL A C 1
ATOM 1512 O O . VAL A 1 186 ? -3.924 -8.638 8.907 1.00 93.94 186 VAL A O 1
ATOM 1515 N N . ARG A 1 187 ? -4.219 -6.437 8.644 1.00 90.12 187 ARG A N 1
ATOM 1516 C CA . ARG A 1 187 ? -3.282 -6.338 7.511 1.00 90.12 187 ARG A CA 1
ATOM 1517 C C . ARG A 1 187 ? -1.860 -6.757 7.893 1.00 90.12 187 ARG A C 1
ATOM 1519 O O . ARG A 1 187 ? -1.174 -7.398 7.091 1.00 90.12 187 ARG A O 1
ATOM 1526 N N . GLN A 1 188 ? -1.406 -6.427 9.104 1.00 86.75 188 GLN A N 1
ATOM 1527 C CA . GLN A 1 188 ? -0.095 -6.852 9.600 1.00 86.75 188 GLN A CA 1
ATOM 1528 C C . GLN A 1 188 ? -0.018 -8.377 9.755 1.00 86.75 188 GLN A C 1
ATOM 1530 O O . GLN A 1 188 ? 0.942 -8.970 9.253 1.00 86.75 188 GLN A O 1
ATOM 1535 N N . CYS A 1 189 ? -1.033 -9.015 10.340 1.00 89.75 189 CYS A N 1
ATOM 1536 C CA . CYS A 1 189 ? -1.139 -10.476 10.455 1.00 89.75 189 CYS A CA 1
ATOM 1537 C C . CYS A 1 189 ? -1.044 -11.176 9.090 1.00 89.75 189 CYS A C 1
ATOM 1539 O O . CYS A 1 189 ? -0.239 -12.093 8.890 1.00 89.75 189 CYS A O 1
ATOM 1541 N N . LEU A 1 190 ? -1.777 -10.674 8.091 1.00 85.69 190 LEU A N 1
ATOM 1542 C CA . LEU A 1 190 ? -1.730 -11.208 6.726 1.00 85.69 190 LEU A CA 1
ATOM 1543 C C . LEU A 1 190 ? -0.354 -11.037 6.066 1.00 85.69 190 LEU A C 1
ATOM 1545 O O . LEU A 1 190 ? 0.094 -11.908 5.318 1.00 85.69 190 LEU A O 1
ATOM 1549 N N . SER A 1 191 ? 0.353 -9.944 6.364 1.00 76.12 191 SER A N 1
ATOM 1550 C CA . SER A 1 191 ? 1.705 -9.712 5.845 1.00 76.12 191 SER A CA 1
ATOM 1551 C C . SER A 1 191 ? 2.759 -10.655 6.450 1.00 76.12 191 SER A C 1
ATOM 1553 O O . SER A 1 191 ? 3.737 -10.993 5.776 1.00 76.12 191 SER A O 1
ATOM 1555 N N . GLN A 1 192 ? 2.560 -11.092 7.700 1.00 69.31 192 GLN A N 1
ATOM 1556 C CA . GLN A 1 192 ? 3.459 -11.986 8.442 1.00 69.31 192 GLN A CA 1
ATOM 1557 C C . GLN A 1 192 ? 3.170 -13.469 8.176 1.00 69.31 192 GLN A C 1
ATOM 1559 O O . GLN A 1 192 ? 4.075 -14.300 8.257 1.00 69.31 192 GLN A O 1
ATOM 1564 N N . SER A 1 193 ? 1.932 -13.796 7.804 1.00 58.81 193 SER A N 1
ATOM 1565 C CA . SER A 1 193 ? 1.492 -15.153 7.464 1.00 58.81 193 SER A CA 1
ATOM 1566 C C . SER A 1 193 ? 1.965 -15.639 6.088 1.00 58.81 193 SER A C 1
ATOM 1568 O O . SER A 1 193 ? 1.821 -16.817 5.770 1.00 58.81 193 SER A O 1
ATOM 1570 N N . ASN A 1 194 ? 2.586 -14.771 5.282 1.00 47.09 194 ASN A N 1
ATOM 1571 C CA . ASN A 1 194 ? 3.162 -15.146 3.993 1.00 47.09 194 ASN A CA 1
ATOM 1572 C C . ASN A 1 194 ? 4.444 -15.999 4.195 1.00 47.09 194 ASN A C 1
ATOM 1574 O O . ASN A 1 194 ? 5.457 -15.467 4.665 1.00 47.09 194 ASN A O 1
ATOM 1578 N N . PRO A 1 195 ? 4.473 -17.295 3.808 1.00 44.06 195 PRO A N 1
ATOM 1579 C CA . PRO A 1 195 ? 5.566 -18.221 4.149 1.00 44.06 195 PRO A CA 1
ATOM 1580 C C . PRO A 1 195 ? 6.946 -17.855 3.577 1.00 44.06 195 PRO A C 1
ATOM 1582 O O . PRO A 1 195 ? 7.959 -18.405 4.004 1.00 44.06 195 PRO A O 1
ATOM 1585 N N . LYS A 1 196 ? 7.024 -16.918 2.625 1.00 47.59 196 LYS A N 1
ATOM 1586 C CA . LYS A 1 196 ? 8.265 -16.577 1.908 1.00 47.59 196 LYS A CA 1
ATOM 1587 C C . LYS A 1 196 ? 9.266 -15.702 2.681 1.00 47.59 196 LYS A C 1
ATOM 1589 O O . LYS A 1 196 ? 10.326 -15.396 2.152 1.00 47.59 196 LYS A O 1
ATOM 1594 N N . LYS A 1 197 ? 8.986 -15.298 3.928 1.00 45.50 197 LYS A N 1
ATOM 1595 C CA . LYS A 1 197 ? 9.908 -14.452 4.724 1.00 45.50 197 LYS A CA 1
ATOM 1596 C C . LYS A 1 197 ? 10.741 -15.184 5.786 1.00 45.50 197 LYS A C 1
ATOM 1598 O O . LYS A 1 197 ? 11.539 -14.539 6.458 1.00 45.50 197 LYS A O 1
ATOM 1603 N N . LYS A 1 198 ? 10.619 -16.508 5.942 1.00 37.09 198 LYS A N 1
ATOM 1604 C CA . LYS A 1 198 ? 11.363 -17.269 6.968 1.00 37.09 198 LYS A CA 1
ATOM 1605 C C . LYS A 1 198 ? 12.455 -18.181 6.394 1.00 37.09 198 LYS A C 1
ATOM 1607 O O . LYS A 1 198 ? 12.411 -19.372 6.653 1.00 37.09 198 LYS A O 1
ATOM 1612 N N . LYS A 1 199 ? 13.449 -17.652 5.669 1.00 41.88 199 LYS A N 1
ATOM 1613 C CA . LYS A 1 199 ? 14.815 -18.233 5.611 1.00 41.88 199 LYS A CA 1
ATOM 1614 C C . LYS A 1 199 ? 15.841 -17.163 5.222 1.00 41.88 199 LYS A C 1
ATOM 1616 O O . LYS A 1 199 ? 16.189 -17.033 4.058 1.00 41.88 199 LYS A O 1
ATOM 1621 N N . ALA A 1 200 ? 16.312 -16.404 6.207 1.00 42.31 200 ALA A N 1
ATOM 1622 C CA . ALA A 1 200 ? 17.590 -15.688 6.152 1.00 42.31 200 ALA A CA 1
ATOM 1623 C C . ALA A 1 200 ? 18.035 -15.335 7.582 1.00 42.31 200 ALA A C 1
ATOM 1625 O O . ALA A 1 200 ? 18.071 -14.175 7.974 1.00 42.31 200 ALA A O 1
ATOM 1626 N N . ALA A 1 201 ? 18.280 -16.366 8.387 1.00 40.41 201 ALA A N 1
ATOM 1627 C CA . ALA A 1 201 ? 19.091 -16.295 9.598 1.00 40.41 201 ALA A CA 1
ATOM 1628 C C . ALA A 1 201 ? 19.541 -17.730 9.894 1.00 40.41 201 ALA A C 1
ATOM 1630 O O . ALA A 1 201 ? 18.783 -18.523 10.452 1.00 40.41 201 ALA A O 1
ATOM 1631 N N . GLY A 1 202 ? 20.721 -18.074 9.391 1.00 31.31 202 GLY A N 1
ATOM 1632 C CA . GLY A 1 202 ? 21.370 -19.374 9.513 1.00 31.31 202 GLY A CA 1
ATOM 1633 C C . GLY A 1 202 ? 22.718 -19.302 8.833 1.00 31.31 202 GLY A C 1
ATOM 1634 O O . GLY A 1 202 ? 22.698 -19.106 7.599 1.00 31.31 202 GLY A O 1
#

Radius of gyration: 19.4 Å; Cα contacts (8 Å, |Δi|>4): 175; chains: 1; bounding box: 46×42×52 Å

Nearest PDB structures (foldseek):
  5vbq-assembly1_A  TM=9.661E-01  e=8.367E-07  Homo sapiens
  3s91-assembly1_A-2  TM=9.830E-01  e=1.378E-06  Homo sapiens
  7la9-assembly2_F  TM=9.676E-01  e=1.021E-06  Homo sapiens
  6tq2-assembly1_AAA  TM=9.625E-01  e=9.245E-07  Homo sapiens
  8r6j-assembly2_B  TM=9.123E-01  e=6.799E-06  Nakaseomyces glabratus

Organism: NCBI:txid35677

InterPro domains:
  IPR001487 Bromodomain [PF00439] (11-94)
  IPR001487 Bromodomain [PR00503] (21-34)
  IPR001487 Bromodomain [PR00503] (37-53)
  IPR001487 Bromodomain [PR00503] (53-71)
  IPR001487 Bromodomain [PR00503] (71-90)
  IPR001487 Bromodomain [PS50014] (18-90)
  IPR001487 Bromodomain [SM00297] (1-109)
  IPR027353 NET domain [PF17035] (125-187)
  IPR027353 NET domain [PS51525] (113-197)
  IPR036427 Bromodomain-like superfamily [G3DSA:1.20.920.10] (2-116)
  IPR036427 Bromodomain-like superfamily [SSF47370] (8-110)
  IPR038336 NET domain superfamily [G3DSA:1.20.1270.220] (117-197)

Sequence (202 aa):
MTQADGMAAMTKIINTLMQRPDSVPFREPVDWRGLGLYDYPQVIAKPMDLTTVKQTIERQGYKSVNDCADDIRLIWNNCKKYNQDGSDFYNLADGFSKRFEERFSKVKAENPALDEEELTHAPDLEEKTRFSHNIYRIKQEELGVLVEKLDAKCPDAIDKSTSDDEIEINIDQIDPRTFHDLDRYVRQCLSQSNPKKKKAAG

Foldseek 3Di:
DDQLVLLVLLLVLLVVLVPDPLLVVQADWPPCVVVVVPCLCVQQVDTAGSPRLNVCSVVVVDPGSVSSVVRQLSSLVSQCRPDDPPDPSNVSSVVSNVSSCVSNVVSCVVPVVRVVCQLQDDDDPVLLVVLVVLLVVFDPVLNVVLVVLCCVQQVVQWDCVPPVPDIHGNSVSQHSNSSSVSSVSSVVRVVVPPPVPPPDDD

Solvent-accessible surface area (backbone atoms only — not comparable to full-atom values): 11793 Å² total; per-residue (Å²): 131,56,74,67,58,49,46,52,50,50,50,52,51,51,52,57,51,61,69,39,83,87,32,65,87,45,38,52,73,81,59,33,74,87,70,68,40,81,58,47,72,78,74,42,87,75,82,56,22,53,48,60,53,51,53,34,57,78,66,65,66,54,95,42,65,63,56,53,48,50,50,58,50,42,31,31,50,49,43,45,68,76,37,58,87,81,35,72,66,21,50,48,26,51,53,53,49,50,58,45,51,63,51,50,52,49,54,44,71,78,34,59,62,58,61,51,50,61,30,59,48,73,75,49,74,69,53,51,52,49,42,57,59,46,59,78,68,46,53,71,73,57,46,51,54,50,50,54,55,40,51,77,76,33,48,88,17,49,44,75,85,48,61,102,90,47,76,49,74,45,73,89,55,44,53,34,46,61,45,42,55,49,45,53,49,50,54,50,50,53,66,67,68,47,80,88,75,82,84,89,85,131

Secondary structure (DSSP, 8-state):
--HHHHHHHHHHHHHHHHTSGGGGGGTS---TTTTT-TTHHHH-SS---HHHHHHHHHTT--SSHHHHHHHHHHHHHHHHHHSPTTSHHHHHHHHHHHHHHHHHHHHHHH-HHHHHHHHHSPPPHHHHHHHHHHHTTS-HHHHHHHHHHHHHH-GGGEE--S-TT--EE-GGGS-HHHHHHHHHHHHHHHHHS-GGG-----

pLDDT: mean 89.93, std 12.9, range [31.31, 98.81]